Protein AF-A0A2J6R5G8-F1 (afdb_monomer_lite)

Sequence (301 aa):
MAEQQPIALPNELWIRILQNLDNDEDIAELWTTCRHVCTAFKRVVESICRDRHLPKTRLNFRLGRFTGGRNGRQLPDITLMAEFEFAELSEDICTAKFRLNDDIPEELIPTVKERMQTSVENMDIAAPKHSIQIRRDVLDGPIPSLSYDQAKCEVNCNWRDLFTAFYGEEALARRLTNQWLDNQVAYLDELKRKFTRGEMGAERIISAAILEVGSGEKICRRDARRARIRHQFRKLDGRNWDPEHDGDSAKECDALNELWALKQFAQSEVFSDEEDSDEWEDEDEEDEENETDEEESTDDE

Secondary structure (DSSP, 8-state):
-------PPPHHHHHHHHHT--STTTHHHHHHTGGGT-HHHHHHHHHHIIIIIGGGEEEEEEEEEE---STT-----EEEEEEEEEEEE-TTSSEEEEEEPTTS-TTTHHHHHHHHHHHHHT--SSS-SEEEEETTEEE----TT-EEETTTTEEEEEHHHHHHHHHHHHHHHHHHHHHHHHHHHHHHHHHHHHHHTTSS-HHHHHHHHHHHHHHHHHHHHHHHHHHHHHHHHHHHHS----HHHH--HHHHHHHHHHHHHHHHHHHTPPPTTSTTS------------------------

Foldseek 3Di:
DDPDDPDDDDLVVVLVVVLVLLDPVCLLVLLPPQLPPDPSSVVSSVCSCLVPFQQVKKKKAFLAWDQDDDPPDGDPGDTDMWMWGFDDADPVNFKTKTATDPPDPPVCLVVCLVSVQVLVVPADLQQGRMWMDGQLAIDSWDFAPWDADSVRRMIMGGVSVVSCRRSVLVVQLVVQLVVVVVVCPVVLVVLVVCVVVVVDDPVVSVVVVCVVSVVSSLVSSLVSSLVNSQVVCCVPPNDRDDCVPNNDVVSSVVNSVVSVVVSVVSVPDDDPVNPPDDPPVPPPPPPDDDDDDDDDDDDDD

Organism: Hyaloscypha variabilis (strain UAMH 11265 / GT02V1 / F) (NCBI:txid1149755)

InterPro domains:
  IPR036047 F-box-like domain superfamily [SSF81383] (8-164)

pLDDT: mean 87.82, std 14.28, range [43.09, 98.62]

Radius of gyration: 27.01 Å; chains: 1; bounding box: 102×68×64 Å

Structure (mmCIF, N/CA/C/O backbone):
data_AF-A0A2J6R5G8-F1
#
_entry.id   AF-A0A2J6R5G8-F1
#
loop_
_atom_site.group_PDB
_atom_site.id
_atom_site.type_symbol
_atom_site.label_atom_id
_atom_site.label_alt_id
_atom_site.label_comp_id
_atom_site.label_asym_id
_atom_site.label_entity_id
_atom_site.label_seq_id
_atom_site.pdbx_PDB_ins_code
_atom_site.Cartn_x
_atom_site.Cartn_y
_atom_site.Cartn_z
_atom_site.occupancy
_atom_site.B_iso_or_equiv
_atom_site.auth_seq_id
_atom_site.auth_comp_id
_atom_site.auth_asym_id
_atom_site.auth_atom_id
_atom_site.pdbx_PDB_model_num
ATOM 1 N N . MET A 1 1 ? 0.808 -40.354 -33.004 1.00 52.31 1 MET A N 1
ATOM 2 C CA . MET A 1 1 ? 1.580 -39.541 -32.046 1.00 52.31 1 MET A CA 1
ATOM 3 C C . MET A 1 1 ? 0.854 -39.647 -30.722 1.00 52.31 1 MET A C 1
ATOM 5 O O . MET A 1 1 ? -0.301 -39.255 -30.673 1.00 52.31 1 MET A O 1
ATOM 9 N N . ALA A 1 2 ? 1.439 -40.320 -29.731 1.00 58.41 2 ALA A N 1
ATOM 10 C CA . ALA A 1 2 ? 0.819 -40.442 -28.415 1.00 58.41 2 ALA A CA 1
ATOM 11 C C . ALA A 1 2 ? 1.041 -39.123 -27.667 1.00 58.41 2 ALA A C 1
ATOM 13 O O . ALA A 1 2 ? 2.188 -38.748 -27.429 1.00 58.41 2 ALA A O 1
ATOM 14 N N . GLU A 1 3 ? -0.040 -38.410 -27.360 1.00 60.34 3 GLU A N 1
ATOM 15 C CA . GLU A 1 3 ? -0.009 -37.258 -26.462 1.00 60.34 3 GLU A CA 1
ATOM 16 C C . GLU A 1 3 ? 0.412 -37.759 -25.077 1.00 60.34 3 GLU A C 1
ATOM 18 O O . GLU A 1 3 ? -0.344 -38.447 -24.390 1.00 60.34 3 GLU A O 1
ATOM 23 N N . GLN A 1 4 ? 1.656 -37.476 -24.686 1.00 59.81 4 GLN A N 1
ATOM 24 C CA . GLN A 1 4 ? 2.073 -37.634 -23.300 1.00 59.81 4 GLN A CA 1
ATOM 25 C C . GLN A 1 4 ? 1.260 -36.639 -22.477 1.00 59.81 4 GLN A C 1
ATOM 27 O O . GLN A 1 4 ? 1.446 -35.429 -22.598 1.00 59.81 4 GLN A O 1
ATOM 32 N N . GLN A 1 5 ? 0.331 -37.147 -21.667 1.00 57.50 5 GLN A N 1
ATOM 33 C CA . GLN A 1 5 ? -0.320 -36.316 -20.666 1.00 57.50 5 GLN A CA 1
ATOM 34 C C . GLN A 1 5 ? 0.760 -35.765 -19.724 1.00 57.50 5 GLN A C 1
ATOM 36 O O . GLN A 1 5 ? 1.586 -36.545 -19.239 1.00 57.50 5 GLN A O 1
ATOM 41 N N . PRO A 1 6 ? 0.784 -34.445 -19.472 1.00 61.84 6 PRO A N 1
ATOM 42 C CA . PRO A 1 6 ? 1.729 -33.865 -18.533 1.00 61.84 6 PRO A CA 1
ATOM 43 C C . PRO A 1 6 ? 1.514 -34.502 -17.158 1.00 61.84 6 PRO A C 1
ATOM 45 O O . PRO A 1 6 ? 0.398 -34.521 -16.637 1.00 61.84 6 PRO A O 1
ATOM 48 N N . ILE A 1 7 ? 2.585 -35.059 -16.589 1.00 73.56 7 ILE A N 1
ATOM 49 C CA . ILE A 1 7 ? 2.579 -35.630 -15.242 1.00 73.56 7 ILE A CA 1
ATOM 50 C C . ILE A 1 7 ? 2.337 -34.469 -14.275 1.00 73.56 7 ILE A C 1
ATOM 52 O O . ILE A 1 7 ? 3.224 -33.649 -14.046 1.00 73.56 7 ILE A O 1
ATOM 56 N N . ALA A 1 8 ? 1.120 -34.364 -13.747 1.00 77.94 8 ALA A N 1
ATOM 57 C CA . ALA A 1 8 ? 0.793 -33.360 -12.748 1.00 77.94 8 ALA A CA 1
ATOM 58 C C . ALA A 1 8 ? 1.562 -33.669 -11.455 1.00 77.94 8 ALA A C 1
ATOM 60 O O . ALA A 1 8 ? 1.454 -34.770 -10.911 1.00 77.94 8 ALA A O 1
ATOM 61 N N . LEU A 1 9 ? 2.346 -32.702 -10.972 1.00 80.38 9 LEU A N 1
ATOM 62 C CA . LEU A 1 9 ? 3.004 -32.805 -9.672 1.00 80.38 9 LEU A CA 1
ATOM 63 C C . LEU A 1 9 ? 1.944 -32.969 -8.563 1.00 80.38 9 LEU A C 1
ATOM 65 O O . LEU A 1 9 ? 0.913 -32.288 -8.612 1.00 80.38 9 LEU A O 1
ATOM 69 N N . PRO A 1 10 ? 2.187 -33.832 -7.558 1.00 83.69 10 PRO A N 1
ATOM 70 C CA . PRO A 1 10 ? 1.346 -33.920 -6.370 1.00 83.69 10 PRO A CA 1
ATOM 71 C C . PRO A 1 10 ? 1.168 -32.558 -5.691 1.00 83.69 10 PRO A C 1
ATOM 73 O O . PRO A 1 10 ? 2.095 -31.744 -5.649 1.00 83.69 10 PRO A O 1
ATOM 76 N N . ASN A 1 11 ? -0.018 -32.319 -5.125 1.00 76.44 11 ASN A N 1
ATOM 77 C CA . ASN A 1 11 ? -0.348 -31.053 -4.466 1.00 76.44 11 ASN A CA 1
ATOM 78 C C . ASN A 1 11 ? 0.643 -30.720 -3.345 1.00 76.44 11 ASN A C 1
ATOM 80 O O . ASN A 1 11 ? 0.989 -29.562 -3.160 1.00 76.44 11 ASN A O 1
ATOM 84 N N . GLU A 1 12 ? 1.142 -31.724 -2.632 1.00 81.31 12 GLU A N 1
ATOM 85 C CA . GLU A 1 12 ? 2.093 -31.575 -1.532 1.00 81.31 12 GLU A CA 1
ATOM 86 C C . GLU A 1 12 ? 3.412 -30.943 -1.993 1.00 81.31 12 GLU A C 1
ATOM 88 O O . GLU A 1 12 ? 4.008 -30.159 -1.256 1.00 81.31 12 GLU A O 1
ATOM 93 N N . LEU A 1 13 ? 3.855 -31.246 -3.219 1.00 84.62 13 LEU A N 1
ATOM 94 C CA . LEU A 1 13 ? 5.057 -30.636 -3.788 1.00 84.62 13 LEU A CA 1
ATOM 95 C C . LEU A 1 13 ? 4.804 -29.183 -4.174 1.00 84.62 13 LEU A C 1
ATOM 97 O O . LEU A 1 13 ? 5.633 -28.334 -3.870 1.00 84.62 13 LEU A O 1
ATOM 101 N N . TRP A 1 14 ? 3.643 -28.872 -4.758 1.00 82.62 14 TRP A N 1
ATOM 102 C CA . TRP A 1 14 ? 3.267 -27.483 -5.029 1.00 82.62 14 TRP A CA 1
ATOM 103 C C . TRP A 1 14 ? 3.195 -26.642 -3.760 1.00 82.62 14 TRP A C 1
ATOM 105 O O . TRP A 1 14 ? 3.662 -25.511 -3.755 1.00 82.62 14 TRP A O 1
ATOM 115 N N . ILE A 1 15 ? 2.665 -27.201 -2.672 1.00 80.19 15 ILE A N 1
ATOM 116 C CA . ILE A 1 15 ? 2.612 -26.524 -1.373 1.00 80.19 15 ILE A CA 1
ATOM 117 C C . ILE A 1 15 ? 4.020 -26.165 -0.900 1.00 80.19 15 ILE A C 1
ATOM 119 O O . ILE A 1 15 ? 4.254 -25.017 -0.540 1.00 80.19 15 ILE A O 1
ATOM 123 N N . ARG A 1 16 ? 4.958 -27.117 -0.960 1.00 85.31 16 ARG A N 1
ATOM 124 C CA . ARG A 1 16 ? 6.358 -26.876 -0.583 1.00 85.31 16 ARG A CA 1
ATOM 125 C C . ARG A 1 16 ? 7.038 -25.851 -1.482 1.00 85.31 16 ARG A C 1
ATOM 127 O O . ARG A 1 16 ? 7.781 -25.021 -0.984 1.00 85.31 16 ARG A O 1
ATOM 134 N N . ILE A 1 17 ? 6.766 -25.886 -2.787 1.00 86.94 17 ILE A N 1
ATOM 135 C CA . ILE A 1 17 ? 7.302 -24.898 -3.731 1.00 86.94 17 ILE A CA 1
ATOM 136 C C . ILE A 1 17 ? 6.799 -23.499 -3.365 1.00 86.94 17 ILE A C 1
ATOM 138 O O . ILE A 1 17 ? 7.605 -22.590 -3.234 1.00 86.94 17 ILE A O 1
ATOM 142 N N . LEU A 1 18 ? 5.493 -23.328 -3.138 1.00 86.25 18 LEU A N 1
ATOM 143 C CA . LEU A 1 18 ? 4.927 -22.027 -2.762 1.00 86.25 18 LEU A CA 1
ATOM 144 C C . LEU A 1 18 ? 5.449 -21.527 -1.411 1.00 86.25 18 LEU A C 1
ATOM 146 O O . LEU A 1 18 ? 5.587 -20.326 -1.227 1.00 86.25 18 LEU A O 1
ATOM 150 N N . GLN A 1 19 ? 5.747 -22.433 -0.478 1.00 82.75 19 GLN A N 1
ATOM 151 C CA . GLN A 1 19 ? 6.348 -22.092 0.815 1.00 82.75 19 GLN A CA 1
ATOM 152 C C . GLN A 1 19 ? 7.784 -21.566 0.711 1.00 82.75 19 GLN A C 1
ATOM 154 O O . GLN A 1 19 ? 8.222 -20.924 1.661 1.00 82.75 19 GLN A O 1
ATOM 159 N N . ASN A 1 20 ? 8.476 -21.847 -0.400 1.00 83.81 20 ASN A N 1
ATOM 160 C CA . ASN A 1 20 ? 9.812 -21.328 -0.711 1.00 83.81 20 ASN A CA 1
ATOM 161 C C . ASN A 1 20 ? 9.773 -20.035 -1.549 1.00 83.81 20 ASN A C 1
ATOM 163 O O . ASN A 1 20 ? 10.823 -19.487 -1.858 1.00 83.81 20 ASN A O 1
ATOM 167 N N . LEU A 1 21 ? 8.589 -19.591 -1.987 1.00 80.56 21 LEU A N 1
ATOM 168 C CA . LEU A 1 21 ? 8.394 -18.330 -2.718 1.00 80.56 21 LEU A CA 1
ATOM 169 C C . LEU A 1 21 ? 7.939 -17.210 -1.772 1.00 80.56 21 LEU A C 1
ATOM 171 O O . LEU A 1 21 ? 7.202 -16.313 -2.160 1.00 80.56 21 LEU A O 1
ATOM 175 N N . ASP A 1 22 ? 8.304 -17.294 -0.500 1.00 71.81 22 ASP A N 1
ATOM 176 C CA . ASP A 1 22 ? 7.863 -16.387 0.558 1.00 71.81 22 ASP A CA 1
ATOM 177 C C . ASP A 1 22 ? 8.726 -15.123 0.694 1.00 71.81 22 ASP A C 1
ATOM 179 O O . ASP A 1 22 ? 8.579 -14.370 1.661 1.00 71.81 22 ASP A O 1
ATOM 183 N N . ASN A 1 23 ? 9.596 -14.878 -0.285 1.00 82.75 23 ASN A N 1
ATOM 184 C CA . ASN A 1 23 ? 10.365 -13.649 -0.392 1.00 82.75 23 ASN A CA 1
ATOM 185 C C . ASN A 1 23 ? 9.444 -12.455 -0.664 1.00 82.75 23 ASN A C 1
ATOM 187 O O . ASN A 1 23 ? 8.413 -12.575 -1.329 1.00 82.75 23 ASN A O 1
ATOM 191 N N . ASP A 1 24 ? 9.861 -11.273 -0.215 1.00 80.88 24 ASP A N 1
ATOM 192 C CA . ASP A 1 24 ? 9.071 -10.034 -0.307 1.00 80.88 24 ASP A CA 1
ATOM 193 C C . ASP A 1 24 ? 8.667 -9.664 -1.724 1.00 80.88 24 ASP A C 1
ATOM 195 O O . ASP A 1 24 ? 7.566 -9.164 -1.965 1.00 80.88 24 ASP A O 1
ATOM 199 N N . GLU A 1 25 ? 9.545 -9.955 -2.675 1.00 82.75 25 GLU A N 1
ATOM 200 C CA . GLU A 1 25 ? 9.339 -9.634 -4.080 1.00 82.75 25 GLU A CA 1
ATOM 201 C C . GLU A 1 25 ? 8.189 -10.450 -4.691 1.00 82.75 25 GLU A C 1
ATOM 203 O O . GLU A 1 25 ? 7.421 -9.928 -5.513 1.00 82.75 25 GLU A O 1
ATOM 208 N N . ASP A 1 26 ? 8.001 -11.680 -4.207 1.00 87.75 26 ASP A N 1
ATOM 209 C CA . ASP A 1 26 ? 7.083 -12.675 -4.757 1.00 87.75 26 ASP A CA 1
ATOM 210 C C . ASP A 1 26 ? 5.677 -12.601 -4.142 1.00 87.75 26 ASP A C 1
ATOM 212 O O . ASP A 1 26 ? 4.714 -13.101 -4.733 1.00 87.75 26 ASP A O 1
ATOM 216 N N . ILE A 1 27 ? 5.500 -11.926 -2.996 1.00 91.62 27 ILE A N 1
ATOM 217 C CA . ILE A 1 27 ? 4.219 -11.915 -2.258 1.00 91.62 27 ILE A CA 1
ATOM 218 C C . ILE A 1 27 ? 3.070 -11.394 -3.128 1.00 91.62 27 ILE A C 1
ATOM 220 O O . ILE A 1 27 ? 1.965 -11.947 -3.114 1.00 91.62 27 ILE A O 1
ATOM 224 N N . ALA A 1 28 ? 3.314 -10.348 -3.923 1.00 92.12 28 ALA A N 1
ATOM 225 C CA . ALA A 1 28 ? 2.287 -9.793 -4.798 1.00 92.12 28 ALA A CA 1
ATOM 226 C C . ALA A 1 28 ? 1.831 -10.811 -5.859 1.00 92.12 28 ALA A C 1
ATOM 228 O O . ALA A 1 28 ? 0.633 -10.911 -6.138 1.00 92.12 28 ALA A O 1
ATOM 229 N N . GLU A 1 29 ? 2.751 -11.593 -6.429 1.00 91.69 29 GLU A N 1
ATOM 230 C CA . GLU A 1 29 ? 2.434 -12.627 -7.419 1.00 91.69 29 GLU A CA 1
ATOM 231 C C . GLU A 1 29 ? 1.775 -13.847 -6.767 1.00 91.69 29 GLU A C 1
ATOM 233 O O . GLU A 1 29 ? 0.757 -14.341 -7.269 1.00 91.69 29 GLU A O 1
ATOM 238 N N . LEU A 1 30 ? 2.261 -14.271 -5.597 1.00 93.50 30 LEU A N 1
ATOM 239 C CA . LEU A 1 30 ? 1.601 -15.291 -4.789 1.00 93.50 30 LEU A CA 1
ATOM 240 C C . LEU A 1 30 ? 0.137 -14.918 -4.538 1.00 93.50 30 LEU A C 1
ATOM 242 O O . LEU A 1 30 ? -0.771 -15.728 -4.768 1.00 93.50 30 LEU A O 1
ATOM 246 N N . TRP A 1 31 ? -0.108 -13.677 -4.111 1.00 96.50 31 TRP A N 1
ATOM 247 C CA . TRP A 1 31 ? -1.441 -13.206 -3.757 1.00 96.50 31 TRP A CA 1
ATOM 248 C C . TRP A 1 31 ? -2.363 -13.013 -4.964 1.00 96.50 31 TRP A C 1
ATOM 250 O O . TRP A 1 31 ? -3.541 -13.373 -4.896 1.00 96.50 31 TRP A O 1
ATOM 260 N N . THR A 1 32 ? -1.863 -12.442 -6.062 1.00 95.75 32 THR A N 1
ATOM 261 C CA . THR A 1 32 ? -2.698 -12.055 -7.216 1.00 95.75 32 THR A CA 1
ATOM 262 C C . THR A 1 32 ? -2.794 -13.121 -8.304 1.00 95.75 32 THR A C 1
ATOM 264 O O . THR A 1 32 ? -3.795 -13.153 -9.023 1.00 95.75 32 THR A O 1
ATOM 267 N N . THR A 1 33 ? -1.831 -14.042 -8.378 1.00 94.19 33 THR A N 1
ATOM 268 C CA . THR A 1 33 ? -1.786 -15.114 -9.381 1.00 94.19 33 THR A CA 1
ATOM 269 C C . THR A 1 33 ? -1.990 -16.477 -8.727 1.00 94.19 33 THR A C 1
ATOM 271 O O . THR A 1 33 ? -3.016 -17.126 -8.961 1.00 94.19 33 THR A O 1
ATOM 274 N N . CYS A 1 34 ? -1.068 -16.916 -7.861 1.00 93.44 34 CYS A N 1
ATOM 275 C CA . CYS A 1 34 ? -1.079 -18.282 -7.322 1.00 93.44 34 CYS A CA 1
ATOM 276 C C . CYS A 1 34 ? -2.346 -18.570 -6.506 1.00 93.44 34 CYS A C 1
ATOM 278 O O . CYS A 1 34 ? -2.974 -19.617 -6.681 1.00 93.44 34 CYS A O 1
ATOM 280 N N . ARG A 1 35 ? -2.792 -17.614 -5.681 1.00 95.31 35 ARG A N 1
ATOM 281 C CA . ARG A 1 35 ? -4.016 -17.721 -4.867 1.00 95.31 35 ARG A CA 1
ATOM 282 C C . ARG A 1 35 ? -5.273 -18.046 -5.685 1.00 95.31 35 ARG A C 1
ATOM 284 O O . ARG A 1 35 ? -6.223 -18.613 -5.144 1.00 95.31 35 ARG A O 1
ATOM 291 N N . HIS A 1 36 ? -5.303 -17.689 -6.968 1.00 95.50 36 HIS A N 1
ATOM 292 C CA . HIS A 1 36 ? -6.469 -17.841 -7.839 1.00 95.50 36 HIS A CA 1
ATOM 293 C C . HIS A 1 36 ? -6.450 -19.116 -8.697 1.00 95.50 36 HIS A C 1
ATOM 295 O O . HIS A 1 36 ? -7.444 -19.396 -9.365 1.00 95.50 36 HIS A O 1
ATOM 301 N N . VAL A 1 37 ? -5.378 -19.916 -8.646 1.00 92.75 37 VAL A N 1
ATOM 302 C CA . VAL A 1 37 ? -5.237 -21.151 -9.442 1.00 92.75 37 VAL A CA 1
ATOM 303 C C . VAL A 1 37 ? -6.248 -22.218 -9.014 1.00 92.75 37 VAL A C 1
ATOM 305 O O . VAL A 1 37 ? -6.989 -22.755 -9.834 1.00 92.75 37 VAL A O 1
ATOM 308 N N . CYS A 1 38 ? -6.287 -22.544 -7.719 1.00 90.75 38 CYS A N 1
ATOM 309 C CA . CYS A 1 38 ? -7.218 -23.523 -7.159 1.00 90.75 38 CYS A CA 1
ATOM 310 C C . CYS A 1 38 ? -7.427 -23.302 -5.652 1.00 90.75 38 CYS A C 1
ATOM 312 O O . CYS A 1 38 ? -6.744 -22.504 -5.010 1.00 90.75 38 CYS A O 1
ATOM 314 N N . THR A 1 39 ? -8.364 -24.039 -5.052 1.00 91.38 39 THR A N 1
ATOM 315 C CA . THR A 1 39 ? -8.684 -23.917 -3.619 1.00 91.38 39 THR A CA 1
ATOM 316 C C . THR A 1 39 ? -7.538 -24.339 -2.698 1.00 91.38 39 THR A C 1
ATOM 318 O O . THR A 1 39 ? -7.411 -23.779 -1.610 1.00 91.38 39 THR A O 1
ATOM 321 N N . ALA A 1 40 ? -6.700 -25.294 -3.115 1.00 88.88 40 ALA A N 1
ATOM 322 C CA . ALA A 1 40 ? -5.524 -25.710 -2.353 1.00 88.88 40 ALA A CA 1
ATOM 323 C C . ALA A 1 40 ? -4.467 -24.596 -2.324 1.00 88.88 40 ALA A C 1
ATOM 325 O O . ALA A 1 40 ? -4.053 -24.189 -1.242 1.00 88.88 40 ALA A O 1
ATOM 326 N N . PHE A 1 41 ? -4.124 -24.033 -3.488 1.00 91.69 41 PHE A N 1
ATOM 327 C CA . PHE A 1 41 ? -3.204 -22.896 -3.595 1.00 91.69 41 PHE A CA 1
ATOM 328 C C . PHE A 1 41 ? -3.713 -21.698 -2.797 1.00 91.69 41 PHE A C 1
ATOM 330 O O . PHE A 1 41 ? -2.961 -21.118 -2.021 1.00 91.69 41 PHE A O 1
ATOM 337 N N . LYS A 1 42 ? -5.012 -21.383 -2.904 1.00 94.19 42 LYS A N 1
ATOM 338 C CA . LYS A 1 42 ? -5.634 -20.317 -2.113 1.00 94.19 42 LYS A CA 1
ATOM 339 C C . LYS A 1 42 ? -5.367 -20.478 -0.618 1.00 94.19 42 LYS A C 1
ATOM 341 O O . LYS A 1 42 ? -4.966 -19.520 0.028 1.00 94.19 42 LYS A O 1
ATOM 346 N N . ARG A 1 43 ? -5.595 -21.676 -0.068 1.00 92.06 43 ARG A N 1
ATOM 347 C CA . ARG A 1 43 ? -5.388 -21.955 1.363 1.00 92.06 43 ARG A CA 1
ATOM 348 C C . ARG A 1 43 ? -3.927 -21.814 1.771 1.00 92.06 43 ARG A C 1
ATOM 350 O O . ARG A 1 43 ? -3.661 -21.325 2.859 1.00 92.06 43 ARG A O 1
ATOM 357 N N . VAL A 1 44 ? -3.011 -22.248 0.913 1.00 92.38 44 VAL A N 1
ATOM 358 C CA . VAL A 1 44 ? -1.569 -22.244 1.189 1.00 92.38 44 VAL A CA 1
ATOM 359 C C . VAL A 1 44 ? -1.028 -20.825 1.159 1.00 92.38 44 VAL A C 1
ATOM 361 O O . VAL A 1 44 ? -0.424 -20.404 2.136 1.00 92.38 44 VAL A O 1
ATOM 364 N N . VAL A 1 45 ? -1.338 -20.065 0.106 1.00 94.75 45 VAL A N 1
ATOM 365 C CA . VAL A 1 45 ? -0.976 -18.645 0.006 1.00 94.75 45 VAL A CA 1
ATOM 366 C C . VAL A 1 45 ? -1.577 -17.854 1.166 1.00 94.75 45 VAL A C 1
ATOM 368 O O . VAL A 1 45 ? -0.874 -17.097 1.821 1.00 94.75 45 VAL A O 1
ATOM 371 N N . GLU A 1 46 ? -2.860 -18.063 1.486 1.00 95.88 46 GLU A N 1
ATOM 372 C CA . GLU A 1 46 ? -3.476 -17.401 2.640 1.00 95.88 46 GLU A CA 1
ATOM 373 C C . GLU A 1 46 ? -2.823 -17.803 3.969 1.00 95.88 46 GLU A C 1
ATOM 375 O O . GLU A 1 46 ? -2.732 -16.958 4.852 1.00 95.88 46 GLU A O 1
ATOM 380 N N . SER A 1 47 ? -2.350 -19.045 4.125 1.00 94.00 47 SER A N 1
ATOM 381 C CA . SER A 1 47 ? -1.593 -19.455 5.315 1.00 94.00 47 SER A CA 1
ATOM 382 C C . SER A 1 47 ? -0.246 -18.745 5.382 1.00 94.00 47 SER A C 1
ATOM 384 O O . SER A 1 47 ? 0.055 -18.163 6.411 1.00 94.00 47 SER A O 1
ATOM 386 N N . ILE A 1 48 ? 0.525 -18.720 4.289 1.00 93.06 48 ILE A N 1
ATOM 387 C CA . ILE A 1 48 ? 1.824 -18.029 4.225 1.00 93.06 48 ILE A CA 1
ATOM 388 C C . ILE A 1 48 ? 1.645 -16.549 4.579 1.00 93.06 48 ILE A C 1
ATOM 390 O O . ILE A 1 48 ? 2.297 -16.047 5.491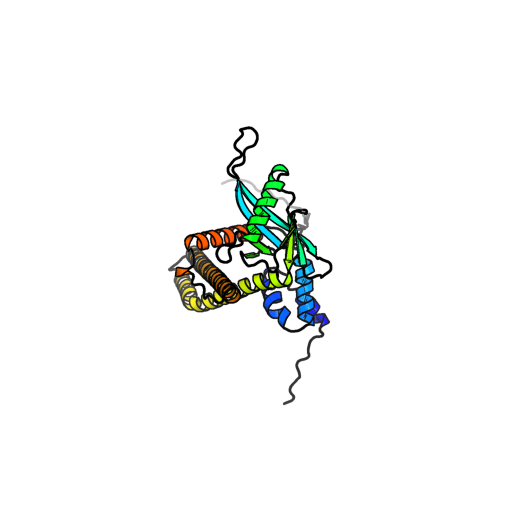 1.00 93.06 48 ILE A O 1
ATOM 394 N N . CYS A 1 49 ? 0.690 -15.865 3.944 1.00 95.06 49 CYS A N 1
ATOM 395 C CA . CYS A 1 49 ? 0.415 -14.462 4.238 1.00 95.06 49 CYS A CA 1
ATOM 396 C C . CYS A 1 49 ? -0.046 -14.237 5.676 1.00 95.06 49 CYS A C 1
ATOM 398 O O . CYS A 1 49 ? 0.404 -13.284 6.300 1.00 95.06 49 CYS A O 1
ATOM 400 N N . ARG A 1 50 ? -0.908 -15.103 6.215 1.00 96.06 50 ARG A N 1
ATOM 401 C CA . ARG A 1 50 ? -1.368 -15.009 7.605 1.00 96.06 50 ARG A CA 1
ATOM 402 C C . ARG A 1 50 ? -0.237 -15.236 8.605 1.00 96.06 50 ARG A C 1
ATOM 404 O O . ARG A 1 50 ? -0.187 -14.543 9.611 1.00 96.06 50 ARG A O 1
ATOM 411 N N . ASP A 1 51 ? 0.615 -16.220 8.352 1.00 93.31 51 ASP A N 1
ATOM 412 C CA . ASP A 1 51 ? 1.582 -16.706 9.333 1.00 93.31 51 ASP A CA 1
ATOM 413 C C . ASP A 1 51 ? 2.898 -15.905 9.273 1.00 93.31 51 ASP A C 1
ATOM 415 O O . ASP A 1 51 ? 3.540 -15.730 10.303 1.00 93.31 51 ASP A O 1
ATOM 419 N N . ARG A 1 52 ? 3.281 -15.377 8.097 1.00 92.12 52 ARG A N 1
ATOM 420 C CA . ARG A 1 52 ? 4.556 -14.660 7.886 1.00 92.12 52 ARG A CA 1
ATOM 421 C C . ARG A 1 52 ? 4.414 -13.156 7.651 1.00 92.12 52 ARG A C 1
ATOM 423 O O . ARG A 1 52 ? 5.209 -12.382 8.172 1.00 92.12 52 ARG A O 1
ATOM 430 N N . HIS A 1 53 ? 3.423 -12.719 6.872 1.00 94.50 53 HIS A N 1
ATOM 431 C CA . HIS A 1 53 ? 3.359 -11.322 6.405 1.00 94.50 53 HIS A CA 1
ATOM 432 C C . HIS A 1 53 ? 2.371 -10.455 7.194 1.00 94.50 53 HIS A C 1
ATOM 434 O O . HIS A 1 53 ? 2.619 -9.271 7.416 1.00 94.50 53 HIS A O 1
ATOM 440 N N . LEU A 1 54 ? 1.262 -11.031 7.658 1.00 96.88 54 LEU A N 1
ATOM 441 C CA . LEU A 1 54 ? 0.272 -10.333 8.472 1.00 96.88 54 LEU A CA 1
ATOM 442 C C . LEU A 1 54 ? 0.851 -9.837 9.810 1.00 96.88 54 LEU A C 1
ATOM 444 O O . LEU A 1 54 ? 0.582 -8.683 10.139 1.00 96.88 54 LEU A O 1
ATOM 448 N N . PRO A 1 55 ? 1.699 -10.599 10.536 1.00 96.94 55 PRO A N 1
ATOM 449 C CA . PRO A 1 55 ? 2.361 -10.096 11.743 1.00 96.94 55 PRO A CA 1
ATOM 450 C C . PRO A 1 55 ? 3.261 -8.882 11.501 1.00 96.94 55 PRO A C 1
ATOM 452 O O . PRO A 1 55 ? 3.496 -8.100 12.410 1.00 96.94 55 PRO A O 1
ATOM 455 N N . LYS A 1 56 ? 3.721 -8.703 10.259 1.00 96.00 56 LYS A N 1
ATOM 456 C CA . LYS A 1 56 ? 4.580 -7.599 9.807 1.00 96.00 56 LYS A CA 1
ATOM 457 C C . LYS A 1 56 ? 3.798 -6.509 9.077 1.00 96.00 56 LYS A C 1
ATOM 459 O O . LYS A 1 56 ? 4.359 -5.736 8.301 1.00 96.00 56 LYS A O 1
ATOM 464 N N . THR A 1 57 ? 2.478 -6.505 9.243 1.00 97.62 57 THR A N 1
ATOM 465 C CA . THR A 1 57 ? 1.612 -5.472 8.688 1.00 97.62 57 THR A CA 1
ATOM 466 C C . THR A 1 57 ? 1.432 -4.367 9.717 1.00 97.62 57 THR A C 1
ATOM 468 O O . THR A 1 57 ? 1.049 -4.634 10.857 1.00 97.62 57 THR A O 1
ATOM 471 N N . ARG A 1 58 ? 1.656 -3.124 9.294 1.00 97.88 58 ARG A N 1
ATOM 472 C CA . ARG A 1 58 ? 1.459 -1.929 10.113 1.00 97.88 58 ARG A CA 1
ATOM 473 C C . ARG A 1 58 ? 0.477 -0.977 9.450 1.00 97.88 58 ARG A C 1
ATOM 475 O O . ARG A 1 58 ? 0.463 -0.823 8.225 1.00 97.88 58 ARG A O 1
ATOM 482 N N . LEU A 1 59 ? -0.354 -0.336 10.263 1.00 98.44 59 LEU A N 1
ATOM 483 C CA . LEU A 1 59 ? -1.290 0.697 9.828 1.00 98.44 59 LEU A CA 1
ATOM 484 C C . LEU A 1 59 ? -0.904 2.014 10.490 1.00 98.44 59 LEU A C 1
ATOM 486 O O . LEU A 1 59 ? -0.978 2.150 11.707 1.00 98.44 59 LEU A O 1
ATOM 490 N N . ASN A 1 60 ? -0.526 2.996 9.685 1.00 97.94 60 ASN A N 1
ATOM 491 C CA . ASN A 1 60 ? -0.058 4.289 10.158 1.00 97.94 60 ASN A CA 1
ATOM 492 C C . ASN A 1 60 ? -1.097 5.356 9.846 1.00 97.94 60 ASN A C 1
ATOM 494 O O . ASN A 1 60 ? -1.436 5.559 8.686 1.00 97.94 60 ASN A O 1
ATOM 498 N N . PHE A 1 61 ? -1.590 6.071 10.855 1.00 97.81 61 PHE A N 1
ATOM 499 C CA . PHE A 1 61 ? -2.567 7.148 10.696 1.00 97.81 61 PHE A CA 1
ATOM 500 C C . PHE A 1 61 ? -1.956 8.500 11.052 1.00 97.81 61 PHE A C 1
ATOM 502 O O . PHE A 1 61 ? -1.423 8.696 12.144 1.00 97.81 61 PHE A O 1
ATOM 509 N N . ARG A 1 62 ? -2.102 9.476 10.154 1.00 96.06 62 ARG A N 1
ATOM 510 C CA . ARG A 1 62 ? -1.711 10.866 10.389 1.00 96.06 62 ARG A CA 1
ATOM 511 C C . ARG A 1 62 ? -2.879 11.642 10.984 1.00 96.06 62 ARG A C 1
ATOM 513 O O . ARG A 1 62 ? -3.809 12.050 10.288 1.00 96.06 62 ARG A O 1
ATOM 520 N N . LEU A 1 63 ? -2.784 11.937 12.276 1.00 95.88 63 LEU A N 1
ATOM 521 C CA . LEU A 1 63 ? -3.819 12.617 13.062 1.00 95.88 63 LEU A CA 1
ATOM 522 C C . LEU A 1 63 ? -3.635 14.147 13.110 1.00 95.88 63 LEU A C 1
ATOM 524 O O . LEU A 1 63 ? -4.282 14.844 13.896 1.00 95.88 63 LEU A O 1
ATOM 528 N N . GLY A 1 64 ? -2.767 14.687 12.252 1.00 93.12 64 GLY A N 1
ATOM 529 C CA . GLY A 1 64 ? -2.526 16.121 12.091 1.00 93.12 64 GLY A CA 1
ATOM 530 C C . GLY A 1 64 ? -1.629 16.726 13.171 1.00 93.12 64 GLY A C 1
ATOM 531 O O . GLY A 1 64 ? -1.071 16.034 14.015 1.00 93.12 64 GLY A O 1
ATOM 532 N N . ARG A 1 65 ? -1.476 18.052 13.141 1.00 91.38 65 ARG A N 1
ATOM 533 C CA . ARG A 1 65 ? -0.601 18.778 14.071 1.00 91.38 65 ARG A CA 1
ATOM 534 C C . ARG A 1 65 ? -1.187 18.851 15.477 1.00 91.38 65 ARG A C 1
ATOM 536 O O . ARG A 1 65 ? -2.405 18.982 15.656 1.00 91.38 65 ARG A O 1
ATOM 543 N N . PHE A 1 66 ? -0.332 18.752 16.483 1.00 86.19 66 PHE A N 1
ATOM 544 C CA . PHE A 1 66 ? -0.693 18.900 17.884 1.00 86.19 66 PHE A CA 1
ATOM 545 C C . PHE A 1 66 ? 0.102 20.053 18.493 1.00 86.19 66 PHE A C 1
ATOM 547 O O . PHE A 1 66 ? 1.315 19.986 18.642 1.00 86.19 66 PHE A O 1
ATOM 554 N N . THR A 1 67 ? -0.615 21.113 18.865 1.00 81.50 67 THR A N 1
ATOM 555 C CA . THR A 1 67 ? -0.052 22.323 19.484 1.00 81.50 67 THR A CA 1
ATOM 556 C C . THR A 1 67 ? -0.423 22.436 20.966 1.00 81.50 67 THR A C 1
ATOM 558 O O . THR A 1 67 ? -0.417 23.530 21.532 1.00 81.50 67 THR A O 1
ATOM 561 N N . GLY A 1 68 ? -0.829 21.332 21.600 1.00 71.19 68 GLY A N 1
ATOM 562 C CA . GLY A 1 68 ? -1.259 21.338 22.994 1.00 71.19 68 GLY A CA 1
ATOM 563 C C . GLY A 1 68 ? -0.067 21.510 23.928 1.00 71.19 68 GLY A C 1
ATOM 564 O O . GLY A 1 68 ? 0.791 20.644 23.992 1.00 71.19 68 GLY A O 1
ATOM 565 N N . GLY A 1 69 ? -0.010 22.618 24.664 1.00 61.12 69 GLY A N 1
ATOM 566 C CA . GLY A 1 69 ? 0.928 22.806 25.771 1.00 61.12 69 GLY A CA 1
ATOM 567 C C . GLY A 1 69 ? 0.216 22.650 27.111 1.00 61.12 69 GLY A C 1
ATOM 568 O O . GLY A 1 69 ? -0.804 23.301 27.345 1.00 61.12 69 GLY A O 1
ATOM 569 N N . ARG A 1 70 ? 0.748 21.826 28.020 1.00 57.38 70 ARG A N 1
ATOM 570 C CA . ARG A 1 70 ? 0.327 21.817 29.431 1.00 57.38 70 ARG A CA 1
ATOM 571 C C . ARG A 1 70 ? 1.156 22.843 30.209 1.00 57.38 70 ARG A C 1
ATOM 573 O O . ARG A 1 70 ? 2.362 22.967 30.013 1.00 57.38 70 ARG A O 1
ATOM 580 N N . ASN A 1 71 ? 0.511 23.579 31.115 1.00 60.12 71 ASN A N 1
ATOM 581 C CA . ASN A 1 71 ? 1.167 24.473 32.084 1.00 60.12 71 ASN A CA 1
ATOM 582 C C . ASN A 1 71 ? 2.028 25.601 31.474 1.00 60.12 71 ASN A C 1
ATOM 584 O O . ASN A 1 71 ? 3.050 25.982 32.041 1.00 60.12 71 ASN A O 1
ATOM 588 N N . GLY A 1 72 ? 1.634 26.140 30.316 1.00 60.53 72 GLY A N 1
ATOM 589 C CA . GLY A 1 72 ? 2.320 27.280 29.693 1.00 60.53 72 GLY A CA 1
ATOM 590 C C . GLY A 1 72 ? 3.644 26.947 28.997 1.00 60.53 72 GLY A C 1
ATOM 591 O O . GLY A 1 72 ? 4.275 27.851 28.454 1.00 60.53 72 GLY A O 1
ATOM 592 N N . ARG A 1 73 ? 4.060 25.672 28.953 1.00 63.03 73 ARG A N 1
ATOM 593 C CA . ARG A 1 73 ? 5.136 25.220 28.062 1.00 63.03 73 ARG A CA 1
ATOM 594 C C . ARG A 1 73 ? 4.523 24.824 26.725 1.00 63.03 73 ARG A C 1
ATOM 596 O O . ARG A 1 73 ? 3.761 23.863 26.655 1.00 63.03 73 ARG A O 1
ATOM 603 N N . GLN A 1 74 ? 4.832 25.585 25.678 1.00 64.81 74 GLN A N 1
ATOM 604 C CA . GLN A 1 74 ? 4.549 25.167 24.308 1.00 64.81 74 GLN A CA 1
ATOM 605 C C . GLN A 1 74 ? 5.373 23.909 24.032 1.00 64.81 74 GLN A C 1
ATOM 607 O O . GLN A 1 74 ? 6.603 23.959 24.064 1.00 64.81 74 GLN A O 1
ATOM 612 N N . LEU A 1 75 ? 4.698 22.780 23.814 1.00 66.94 75 LEU A N 1
ATOM 613 C CA . LEU A 1 75 ? 5.341 21.654 23.151 1.00 66.94 75 LEU A CA 1
ATOM 614 C C . LEU A 1 75 ? 5.674 22.089 21.713 1.00 66.94 75 LEU A C 1
ATOM 616 O O . LEU A 1 75 ? 4.932 22.902 21.145 1.00 66.94 75 LEU A O 1
ATOM 620 N N . PRO A 1 76 ? 6.791 21.611 21.136 1.00 74.25 76 PRO A N 1
ATOM 621 C CA . PRO A 1 76 ? 7.068 21.834 19.723 1.00 74.25 76 PRO A CA 1
ATOM 622 C C . PRO A 1 76 ? 5.876 21.353 18.884 1.00 74.25 76 PRO A C 1
ATOM 624 O O . PRO A 1 76 ? 5.169 20.430 19.285 1.00 74.25 76 PRO A O 1
ATOM 627 N N . ASP A 1 77 ? 5.635 22.007 17.746 1.00 80.69 77 ASP A N 1
ATOM 628 C CA . ASP A 1 77 ? 4.595 21.609 16.793 1.00 80.69 77 ASP A CA 1
ATOM 629 C C . ASP A 1 77 ? 4.919 20.200 16.275 1.00 80.69 77 ASP A C 1
ATOM 631 O O . ASP A 1 77 ? 5.747 20.030 15.378 1.00 80.69 77 ASP A O 1
ATOM 635 N N . ILE A 1 78 ? 4.328 19.185 16.909 1.00 85.75 78 ILE A N 1
ATOM 636 C CA . ILE A 1 78 ? 4.526 17.782 16.558 1.00 85.75 78 ILE A CA 1
ATOM 637 C C . ILE A 1 78 ? 3.382 17.319 15.664 1.00 85.75 78 ILE A C 1
ATOM 639 O O . ILE A 1 78 ? 2.207 17.625 15.889 1.00 85.75 78 ILE A O 1
ATOM 643 N N . THR A 1 79 ? 3.722 16.547 14.635 1.00 90.19 79 THR A N 1
ATOM 644 C CA . THR A 1 79 ? 2.712 15.813 13.871 1.00 90.19 79 THR A CA 1
ATOM 645 C C . THR A 1 79 ? 2.336 14.578 14.672 1.00 90.19 79 THR A C 1
ATOM 647 O O . THR A 1 79 ? 3.190 13.747 14.962 1.00 90.19 79 THR A O 1
ATOM 650 N N . LEU A 1 80 ? 1.065 14.475 15.052 1.00 93.56 80 LEU A N 1
ATOM 651 C CA . LEU A 1 80 ? 0.555 13.324 15.777 1.00 93.56 80 LEU A CA 1
ATOM 652 C C . LEU A 1 80 ? 0.341 12.175 14.790 1.00 93.56 80 LEU A C 1
ATOM 654 O O . LEU A 1 80 ? -0.473 12.286 13.869 1.00 93.56 80 LEU A O 1
ATOM 658 N N . MET A 1 81 ? 1.072 11.088 15.000 1.00 95.12 81 MET A N 1
ATOM 659 C CA . MET A 1 81 ? 0.951 9.839 14.256 1.00 95.12 81 MET A CA 1
ATOM 660 C C . MET A 1 81 ? 0.427 8.755 15.198 1.00 95.12 81 MET A C 1
ATOM 662 O O . MET A 1 81 ? 0.711 8.787 16.395 1.00 95.12 81 MET A O 1
ATOM 666 N N . ALA A 1 82 ? -0.361 7.828 14.666 1.00 97.00 82 ALA A N 1
ATOM 667 C CA . ALA A 1 82 ? -0.804 6.638 15.375 1.00 97.00 82 ALA A CA 1
ATOM 668 C C . ALA A 1 82 ? -0.454 5.414 14.533 1.00 97.00 82 ALA A C 1
ATOM 670 O O . ALA A 1 82 ? -1.049 5.193 13.477 1.00 97.00 82 ALA A O 1
ATOM 671 N N . GLU A 1 83 ? 0.538 4.670 14.995 1.00 97.81 83 GLU A N 1
ATOM 672 C CA . GLU A 1 83 ? 0.981 3.419 14.396 1.00 97.81 83 GLU A CA 1
ATOM 673 C C . GLU A 1 83 ? 0.275 2.259 15.087 1.00 97.81 83 GLU A C 1
ATOM 675 O O . GLU A 1 83 ? 0.207 2.211 16.315 1.00 97.81 83 GLU A O 1
ATOM 680 N N . PHE A 1 84 ? -0.282 1.346 14.299 1.00 98.44 84 PHE A N 1
ATOM 681 C CA . PHE A 1 84 ? -0.933 0.146 14.794 1.00 98.44 84 PHE A CA 1
ATOM 682 C C . PHE A 1 84 ? -0.251 -1.089 14.217 1.00 98.44 84 PHE A C 1
ATOM 684 O O . PHE A 1 84 ? -0.172 -1.246 12.996 1.00 98.44 84 PHE A O 1
ATOM 691 N N . GLU A 1 85 ? 0.176 -1.985 15.097 1.00 98.06 85 GLU A N 1
ATOM 692 C CA . GLU A 1 85 ? 0.838 -3.238 14.747 1.00 98.06 85 GLU A CA 1
ATOM 693 C C . GLU A 1 85 ? -0.116 -4.417 14.903 1.00 98.06 85 GLU A C 1
ATOM 695 O O . GLU A 1 85 ? -1.040 -4.388 15.724 1.00 98.06 85 GLU A O 1
ATOM 700 N N . PHE A 1 86 ? 0.078 -5.459 14.095 1.00 98.25 86 PHE A N 1
ATOM 701 C CA . PHE A 1 86 ? -0.747 -6.656 14.180 1.00 98.25 86 PHE A CA 1
ATOM 702 C C . PHE A 1 86 ? -0.633 -7.298 15.565 1.00 98.25 86 PHE A C 1
ATOM 704 O O . PHE A 1 86 ? 0.456 -7.594 16.046 1.00 98.25 86 PHE A O 1
ATOM 711 N N . ALA A 1 87 ? -1.781 -7.561 16.183 1.00 97.94 87 ALA A N 1
ATOM 712 C CA . ALA A 1 87 ? -1.848 -8.177 17.497 1.00 97.94 87 ALA A CA 1
ATOM 713 C C . ALA A 1 87 ? -2.347 -9.621 17.425 1.00 97.94 87 ALA A C 1
ATOM 715 O O . ALA A 1 87 ? -1.716 -10.536 17.947 1.00 97.94 87 ALA A O 1
ATOM 716 N N . GLU A 1 88 ? -3.511 -9.828 16.811 1.00 97.88 88 GLU A N 1
ATOM 717 C CA . GLU A 1 88 ? -4.146 -11.142 16.736 1.00 97.88 88 GLU A CA 1
ATOM 718 C C . GLU A 1 88 ? -5.224 -11.189 15.650 1.00 97.88 88 GLU A C 1
ATOM 720 O O . GLU A 1 88 ? -5.722 -10.167 15.169 1.00 97.88 88 GLU A O 1
ATOM 725 N N . LEU A 1 89 ? -5.639 -12.406 15.301 1.00 98.06 89 LEU A N 1
ATOM 726 C CA . LEU A 1 89 ? -6.883 -12.631 14.574 1.00 98.06 89 LEU A CA 1
ATOM 727 C C . LEU A 1 89 ? -8.046 -12.783 15.554 1.00 98.06 89 LEU A C 1
ATOM 729 O O . LEU A 1 89 ? -7.897 -13.335 16.643 1.00 98.06 89 LEU A O 1
ATOM 733 N N . SER A 1 90 ? -9.229 -12.337 15.144 1.00 97.12 90 SER A N 1
ATOM 734 C CA . SER A 1 90 ? -10.465 -12.697 15.833 1.00 97.12 90 SER A CA 1
ATOM 735 C C . SER A 1 90 ? -10.785 -14.193 15.648 1.00 97.12 90 SER A C 1
ATOM 737 O O . SER A 1 90 ? -10.182 -14.896 14.832 1.00 97.12 90 SER A O 1
ATOM 739 N N . GLU A 1 91 ? -11.797 -14.676 16.374 1.00 96.00 91 GLU A N 1
ATOM 740 C CA . GLU A 1 91 ? -12.297 -16.055 16.275 1.00 96.00 91 GLU A CA 1
ATOM 741 C C . GLU A 1 91 ? -12.731 -16.448 14.850 1.00 96.00 91 GLU A C 1
ATOM 743 O O . GLU A 1 91 ? -12.673 -17.620 14.482 1.00 96.00 91 GLU A O 1
ATOM 748 N N . ASP A 1 92 ? -13.140 -15.473 14.029 1.00 95.19 92 ASP A N 1
ATOM 749 C CA . ASP A 1 92 ? -13.595 -15.699 12.655 1.00 95.19 92 ASP A CA 1
ATOM 750 C C . ASP A 1 92 ? -12.451 -15.897 11.646 1.00 95.19 92 ASP A C 1
ATOM 752 O O . ASP A 1 92 ? -12.728 -16.116 10.464 1.00 95.19 92 ASP A O 1
ATOM 756 N N . ILE A 1 93 ? -11.186 -15.793 12.086 1.00 94.38 93 ILE A N 1
ATOM 757 C CA . ILE A 1 93 ? -9.942 -15.901 11.296 1.00 94.38 93 ILE A CA 1
ATOM 758 C C . ILE A 1 93 ? -9.846 -14.963 10.072 1.00 94.38 93 ILE A C 1
ATOM 760 O O . ILE A 1 93 ? -8.963 -15.116 9.218 1.00 94.38 93 ILE A O 1
ATOM 764 N N . CYS A 1 94 ? -10.767 -14.018 9.927 1.00 95.94 94 CYS A N 1
ATOM 765 C CA . CYS A 1 94 ? -10.884 -13.053 8.834 1.00 95.94 94 CYS A CA 1
ATOM 766 C C . CYS A 1 94 ? -10.593 -11.630 9.298 1.00 95.94 94 CYS A C 1
ATOM 768 O O . CYS A 1 94 ? -10.049 -10.840 8.526 1.00 95.94 94 CYS A O 1
ATOM 770 N N . THR A 1 95 ? -10.930 -11.319 10.543 1.00 98.06 95 THR A N 1
ATOM 771 C CA . THR A 1 95 ? -10.725 -10.007 11.138 1.00 98.06 95 THR A CA 1
ATOM 772 C C . THR A 1 95 ? -9.375 -9.982 11.840 1.00 98.06 95 THR A C 1
ATOM 774 O O . THR A 1 95 ? -9.160 -10.710 12.808 1.00 98.06 95 THR A O 1
ATOM 777 N N . ALA A 1 96 ? -8.463 -9.150 11.349 1.00 98.56 96 ALA A N 1
ATOM 778 C CA . ALA A 1 96 ? -7.218 -8.845 12.038 1.00 98.56 96 ALA A CA 1
ATOM 779 C C . ALA A 1 96 ? -7.430 -7.657 12.972 1.00 98.56 96 ALA A C 1
ATOM 781 O O . ALA A 1 96 ? -8.089 -6.684 12.597 1.00 98.56 96 ALA A O 1
ATOM 782 N N . LYS A 1 97 ? -6.871 -7.761 14.177 1.00 98.56 97 LYS A N 1
ATOM 783 C CA . LYS A 1 97 ? -6.831 -6.691 15.167 1.00 98.56 97 LYS A CA 1
ATOM 784 C C . LYS A 1 97 ? -5.421 -6.137 15.228 1.00 98.56 97 LYS A C 1
ATOM 786 O O . LYS A 1 97 ? -4.458 -6.896 15.340 1.00 98.56 97 LYS A O 1
ATOM 791 N N . PHE A 1 98 ? -5.326 -4.821 15.193 1.00 98.62 98 PHE A N 1
ATOM 792 C CA . PHE A 1 98 ? -4.087 -4.078 15.294 1.00 98.62 98 PHE A CA 1
ATOM 793 C C . PHE A 1 98 ? -4.140 -3.216 16.549 1.00 98.62 98 PHE A C 1
ATOM 795 O O . PHE A 1 98 ? -5.136 -2.526 16.778 1.00 98.62 98 PHE A O 1
ATOM 802 N N . ARG A 1 99 ? -3.094 -3.266 17.371 1.00 98.19 99 ARG A N 1
ATOM 803 C CA . ARG A 1 99 ? -2.983 -2.483 18.607 1.00 98.19 99 ARG A CA 1
ATOM 804 C C . ARG A 1 99 ? -2.090 -1.282 18.370 1.00 98.19 99 ARG A C 1
ATOM 806 O O . ARG A 1 99 ? -1.135 -1.367 17.608 1.00 98.19 99 ARG A O 1
ATOM 813 N N . LEU A 1 100 ? -2.441 -0.171 19.007 1.00 97.69 100 LEU A N 1
ATOM 814 C CA . LEU A 1 100 ? -1.620 1.033 19.007 1.00 97.69 100 LEU A CA 1
ATOM 815 C C . LEU A 1 100 ? -0.231 0.705 19.572 1.00 97.69 100 LEU A C 1
ATOM 817 O O . LEU A 1 100 ? -0.159 0.084 20.629 1.00 97.69 100 LEU A O 1
ATOM 821 N N . ASN A 1 101 ? 0.825 1.121 18.877 1.00 94.62 101 ASN A N 1
ATOM 822 C CA . ASN A 1 101 ? 2.199 0.988 19.351 1.00 94.62 101 ASN A CA 1
ATOM 823 C C . ASN A 1 101 ? 2.368 1.749 20.689 1.00 94.62 101 ASN A C 1
ATOM 825 O O . ASN A 1 101 ? 1.877 2.874 20.848 1.00 94.62 101 ASN A O 1
ATOM 829 N N . ASP A 1 102 ? 3.057 1.120 21.642 1.00 89.88 102 ASP A N 1
ATOM 830 C CA . ASP A 1 102 ? 3.291 1.613 23.003 1.00 89.88 102 ASP A CA 1
ATOM 831 C C . ASP A 1 102 ? 4.264 2.811 23.061 1.00 89.88 102 ASP A C 1
ATOM 833 O O . ASP A 1 102 ? 4.391 3.456 24.102 1.00 89.88 102 ASP A O 1
ATOM 837 N N . ASP A 1 103 ? 4.895 3.179 21.942 1.00 92.00 103 ASP A N 1
ATOM 838 C CA . ASP A 1 103 ? 5.817 4.323 21.844 1.00 92.00 103 ASP A CA 1
ATOM 839 C C . ASP A 1 103 ? 5.142 5.701 22.016 1.00 92.00 103 ASP A C 1
ATOM 841 O O . ASP A 1 103 ? 5.809 6.739 22.109 1.00 92.00 103 ASP A O 1
ATOM 845 N N . ILE A 1 104 ? 3.808 5.753 22.066 1.00 88.81 104 ILE A N 1
ATOM 846 C CA . ILE A 1 104 ? 3.066 7.005 22.228 1.00 88.81 104 ILE A CA 1
ATOM 847 C C . ILE A 1 104 ? 3.037 7.419 23.707 1.00 88.81 104 ILE A C 1
ATOM 849 O O . ILE A 1 104 ? 2.504 6.683 24.539 1.00 88.81 104 ILE A O 1
ATOM 853 N N . PRO A 1 105 ? 3.486 8.645 24.054 1.00 90.56 105 PRO A N 1
ATOM 854 C CA . PRO A 1 105 ? 3.397 9.149 25.420 1.00 90.56 105 PRO A CA 1
ATOM 855 C C . PRO A 1 105 ? 1.973 9.047 25.978 1.00 90.56 105 PRO A C 1
ATOM 857 O O . PRO A 1 105 ? 1.025 9.511 25.340 1.00 90.56 105 PRO A O 1
ATOM 860 N N . GLU A 1 106 ? 1.824 8.525 27.201 1.00 91.12 106 GLU A N 1
ATOM 861 C CA . GLU A 1 106 ? 0.516 8.290 27.840 1.00 91.12 106 GLU A CA 1
ATOM 862 C C . GLU A 1 106 ? -0.395 9.531 27.837 1.00 91.12 106 GLU A C 1
ATOM 864 O O . GLU A 1 106 ? -1.616 9.436 27.706 1.00 91.12 106 GLU A O 1
ATOM 869 N N . GLU A 1 107 ? 0.201 10.723 27.924 1.00 89.81 107 GLU A N 1
ATOM 870 C CA . GLU A 1 107 ? -0.510 12.003 27.897 1.00 89.81 107 GLU A CA 1
ATOM 871 C C . GLU A 1 107 ? -1.212 12.291 26.561 1.00 89.81 107 GLU A C 1
ATOM 873 O O . GLU A 1 107 ? -2.209 13.018 26.527 1.00 89.81 107 GLU A O 1
ATOM 878 N N . LEU A 1 108 ? -0.702 11.735 25.460 1.00 91.00 108 LEU A N 1
ATOM 879 C CA . LEU A 1 108 ? -1.245 11.915 24.117 1.00 91.00 108 LEU A CA 1
ATOM 880 C C . LEU A 1 108 ? -2.302 10.864 23.770 1.00 91.00 108 LEU A C 1
ATOM 882 O O . LEU A 1 108 ? -3.123 11.129 22.891 1.00 91.00 108 LEU A O 1
ATOM 886 N N . ILE A 1 109 ? -2.360 9.733 24.485 1.00 93.38 109 ILE A N 1
ATOM 887 C CA . ILE A 1 109 ? -3.313 8.641 24.221 1.00 93.38 109 ILE A CA 1
ATOM 888 C C . ILE A 1 109 ? -4.771 9.135 24.151 1.00 93.38 109 ILE A C 1
ATOM 890 O O . ILE A 1 109 ? -5.457 8.786 23.188 1.00 93.38 109 ILE A O 1
ATOM 894 N N . PRO A 1 110 ? -5.286 9.978 25.073 1.00 94.38 110 PRO A N 1
ATOM 895 C CA . PRO A 1 110 ? -6.656 10.488 24.964 1.00 94.38 110 PRO A CA 1
ATOM 896 C C . PRO A 1 110 ? -6.897 11.299 23.683 1.00 94.38 110 PRO A C 1
ATOM 898 O O . PRO A 1 110 ? -7.949 11.171 23.059 1.00 94.38 110 PRO A O 1
ATOM 901 N N . THR A 1 111 ? -5.904 12.089 23.261 1.00 94.06 111 THR A N 1
ATOM 902 C CA . THR A 1 111 ? -5.981 12.898 22.034 1.00 94.06 111 THR A CA 1
ATOM 903 C C . THR A 1 111 ? -5.930 12.013 20.791 1.00 94.06 111 THR A C 1
ATOM 905 O O . THR A 1 111 ? -6.679 12.238 19.840 1.00 94.06 111 THR A O 1
ATOM 908 N N . VAL A 1 112 ? -5.072 10.987 20.800 1.00 95.44 112 VAL A N 1
ATOM 909 C CA . VAL A 1 112 ? -5.001 9.972 19.743 1.00 95.44 112 VAL A CA 1
ATOM 910 C C . VAL A 1 112 ? -6.346 9.267 19.611 1.00 95.44 112 VAL A C 1
ATOM 912 O O . VAL A 1 112 ? -6.873 9.212 18.507 1.00 95.44 112 VAL A O 1
ATOM 915 N N . LYS A 1 113 ? -6.955 8.828 20.721 1.00 96.31 113 LYS A N 1
ATOM 916 C CA . LYS A 1 113 ? -8.278 8.182 20.730 1.00 96.31 113 LYS A CA 1
ATOM 917 C C . LYS A 1 113 ? -9.356 9.027 20.048 1.00 96.31 113 LYS A C 1
ATOM 919 O O . LYS A 1 113 ? -10.072 8.531 19.182 1.00 96.31 113 LYS A O 1
ATOM 924 N N . GLU A 1 114 ? -9.472 10.298 20.426 1.00 95.75 114 GLU A N 1
ATOM 925 C CA . GLU A 1 114 ? -10.475 11.216 19.867 1.00 95.75 114 GLU A CA 1
ATOM 926 C C . GLU A 1 114 ? -10.247 11.484 18.370 1.00 95.75 114 GLU A C 1
ATOM 928 O O . GLU A 1 114 ? -11.166 11.393 17.548 1.00 95.75 114 GLU A O 1
ATOM 933 N N . ARG A 1 115 ? -9.000 11.786 17.991 1.00 96.12 115 ARG A N 1
ATOM 934 C CA . ARG A 1 115 ? -8.661 12.096 16.597 1.00 96.12 115 ARG A CA 1
ATOM 935 C C . ARG A 1 115 ? -8.726 10.871 15.700 1.00 96.12 115 ARG A C 1
ATOM 937 O O . ARG A 1 115 ? -9.082 11.010 14.534 1.00 96.12 115 ARG A O 1
ATOM 944 N N . MET A 1 116 ? -8.415 9.692 16.227 1.00 97.31 116 MET A N 1
ATOM 945 C CA . MET A 1 116 ? -8.505 8.440 15.490 1.00 97.31 116 MET A CA 1
ATOM 946 C C . MET A 1 116 ? -9.955 8.118 15.129 1.00 97.31 116 MET A C 1
ATOM 948 O O . MET A 1 116 ? -10.236 7.848 13.965 1.00 97.31 116 MET A O 1
ATOM 952 N N . GLN A 1 117 ? -10.887 8.261 16.079 1.00 96.88 117 GLN A N 1
ATOM 953 C CA . GLN A 1 117 ? -12.321 8.121 15.805 1.00 96.88 117 GLN A CA 1
ATOM 954 C C . GLN A 1 117 ? -12.761 9.051 14.663 1.00 96.88 117 GLN A C 1
ATOM 956 O O . GLN A 1 117 ? -13.358 8.611 13.682 1.00 96.88 117 GLN A O 1
ATOM 961 N N . THR A 1 118 ? -12.372 10.327 14.748 1.00 96.12 118 THR A N 1
ATOM 962 C CA . THR A 1 118 ? -12.680 11.329 13.715 1.00 96.12 118 THR A CA 1
ATOM 963 C C . THR A 1 118 ? -12.049 10.974 12.362 1.00 96.12 118 THR A C 1
ATOM 965 O O . THR A 1 118 ? -12.660 11.198 11.318 1.00 96.12 118 THR A O 1
ATOM 968 N N . SER A 1 119 ? -10.827 10.434 12.367 1.00 96.12 119 SER A N 1
ATOM 969 C CA . SER A 1 119 ? -10.091 10.031 11.164 1.00 96.12 119 SER A CA 1
ATOM 970 C C . SER A 1 119 ? -10.789 8.884 10.430 1.00 96.12 119 SER A C 1
ATOM 972 O O . SER A 1 119 ? -10.961 8.948 9.215 1.00 96.12 119 SER A O 1
ATOM 974 N N . VAL A 1 120 ? -11.252 7.869 11.168 1.00 95.75 120 VAL A N 1
ATOM 975 C CA . VAL A 1 120 ? -11.962 6.712 10.601 1.00 95.75 120 VAL A CA 1
ATOM 976 C C . VAL A 1 120 ? -13.320 7.116 10.024 1.00 95.75 120 VAL A C 1
ATOM 978 O O . VAL A 1 120 ? -13.676 6.671 8.935 1.00 95.75 120 VAL A O 1
ATOM 981 N N . GLU A 1 121 ? -14.061 7.993 10.704 1.00 95.00 121 GLU A N 1
ATOM 982 C CA . GLU A 1 121 ? -15.372 8.473 10.238 1.00 95.00 121 GLU A CA 1
ATOM 983 C C . GLU A 1 121 ? -15.286 9.363 8.991 1.00 95.00 121 GLU A C 1
ATOM 985 O O . GLU A 1 121 ? -16.200 9.365 8.168 1.00 95.00 121 GLU A O 1
ATOM 990 N N . ASN A 1 122 ? -14.190 10.111 8.840 1.00 94.31 122 ASN A N 1
ATOM 991 C CA . ASN A 1 122 ? -14.006 11.098 7.773 1.00 94.31 122 ASN A CA 1
ATOM 992 C C . ASN A 1 122 ? -12.890 10.703 6.796 1.00 94.31 122 ASN A C 1
ATOM 994 O O . ASN A 1 122 ? -12.166 11.567 6.291 1.00 94.31 122 ASN A O 1
ATOM 998 N N . MET A 1 123 ? -12.722 9.403 6.549 1.00 94.00 123 MET A N 1
ATOM 999 C CA . MET A 1 123 ? -11.685 8.904 5.652 1.00 94.00 123 MET A CA 1
ATOM 1000 C C . MET A 1 123 ? -11.937 9.366 4.210 1.00 94.00 123 MET A C 1
ATOM 1002 O O . MET A 1 123 ? -12.945 9.027 3.589 1.00 94.00 123 MET A O 1
ATOM 1006 N N . ASP A 1 124 ? -10.990 10.131 3.673 1.00 93.81 124 ASP A N 1
ATOM 1007 C CA . ASP A 1 124 ? -11.003 10.587 2.285 1.00 93.81 124 ASP A CA 1
ATOM 1008 C C . ASP A 1 124 ? -10.445 9.486 1.369 1.00 93.81 124 ASP A C 1
ATOM 1010 O O . ASP A 1 124 ? -9.361 8.955 1.603 1.00 93.81 124 ASP A O 1
ATOM 1014 N N . ILE A 1 125 ? -11.189 9.145 0.315 1.00 94.31 125 ILE A N 1
ATOM 1015 C CA . ILE A 1 125 ? -10.792 8.140 -0.680 1.00 94.31 125 ILE A CA 1
ATOM 1016 C C . ILE A 1 125 ? -9.625 8.638 -1.547 1.00 94.31 125 ILE A C 1
ATOM 1018 O O . ILE A 1 125 ? -8.748 7.849 -1.906 1.00 94.31 125 ILE A O 1
ATOM 1022 N N . ALA A 1 126 ? -9.631 9.921 -1.920 1.00 93.75 126 ALA A N 1
ATOM 1023 C CA . ALA A 1 126 ? -8.679 10.510 -2.860 1.00 93.75 126 ALA A CA 1
ATOM 1024 C C . ALA A 1 126 ? -7.388 10.982 -2.173 1.00 93.75 126 ALA A C 1
ATOM 1026 O O . ALA A 1 126 ? -6.311 10.927 -2.777 1.00 93.75 126 ALA A O 1
ATOM 1027 N N . ALA A 1 127 ? -7.484 11.410 -0.912 1.00 93.12 127 ALA A N 1
ATOM 1028 C CA . ALA A 1 127 ? -6.345 11.820 -0.091 1.00 93.12 127 ALA A CA 1
ATOM 1029 C C . ALA A 1 127 ? -6.371 11.157 1.302 1.00 93.12 127 ALA A C 1
ATOM 1031 O O . ALA A 1 127 ? -6.577 11.844 2.310 1.00 93.12 127 ALA A O 1
ATOM 1032 N N . PRO A 1 128 ? -6.170 9.828 1.376 1.00 93.88 128 PRO A N 1
ATOM 1033 C CA . PRO A 1 128 ? -6.181 9.112 2.643 1.00 93.88 128 PRO A CA 1
ATOM 1034 C C . PRO A 1 128 ? -5.100 9.642 3.586 1.00 93.88 128 PRO A C 1
ATOM 1036 O O . PRO A 1 128 ? -3.975 9.925 3.179 1.00 93.88 128 PRO A O 1
ATOM 1039 N N . LYS A 1 129 ? -5.439 9.784 4.869 1.00 95.62 129 LYS A N 1
ATOM 1040 C CA . LYS A 1 129 ? -4.500 10.216 5.920 1.00 95.62 129 LYS A CA 1
ATOM 1041 C C . LYS A 1 129 ? -3.901 9.021 6.650 1.00 95.62 129 LYS A C 1
ATOM 1043 O O . LYS A 1 129 ? -3.692 9.069 7.862 1.00 95.62 129 LYS A O 1
ATOM 1048 N N . HIS A 1 130 ? -3.670 7.942 5.919 1.00 97.56 130 HIS A N 1
ATOM 1049 C CA . HIS A 1 130 ? -3.074 6.730 6.441 1.00 97.56 130 HIS A CA 1
ATOM 1050 C C . HIS A 1 130 ? -2.184 6.071 5.397 1.00 97.56 130 HIS A C 1
ATOM 1052 O O . HIS A 1 130 ? -2.357 6.280 4.196 1.00 97.56 130 HIS A O 1
ATOM 1058 N N . SER A 1 131 ? -1.264 5.244 5.868 1.00 98.06 131 SER A N 1
ATOM 1059 C CA . SER A 1 131 ? -0.508 4.311 5.049 1.00 98.06 131 SER A CA 1
ATOM 1060 C C . SER A 1 131 ? -0.616 2.907 5.632 1.00 98.06 131 SER A C 1
ATOM 1062 O O . SER A 1 131 ? -0.786 2.702 6.835 1.00 98.06 131 SER A O 1
ATOM 1064 N N . ILE A 1 132 ? -0.577 1.932 4.738 1.00 98.50 132 ILE A N 1
ATOM 1065 C CA . ILE A 1 132 ? -0.511 0.510 5.027 1.00 98.50 132 ILE A CA 1
ATOM 1066 C C . ILE A 1 132 ? 0.904 0.098 4.661 1.00 98.50 132 ILE A C 1
ATOM 1068 O O . ILE A 1 132 ? 1.335 0.343 3.534 1.00 98.50 132 ILE A O 1
ATOM 1072 N N . GLN A 1 133 ? 1.607 -0.520 5.595 1.00 97.94 133 GLN A N 1
ATOM 1073 C CA . GLN A 1 133 ? 2.892 -1.148 5.346 1.00 97.94 133 GLN A CA 1
ATOM 1074 C C . GLN A 1 133 ? 2.715 -2.657 5.475 1.00 97.94 133 GLN A C 1
ATOM 1076 O O . GLN A 1 133 ? 2.198 -3.131 6.484 1.00 97.94 133 GLN A O 1
ATOM 1081 N N . ILE A 1 134 ? 3.131 -3.406 4.458 1.00 96.88 134 ILE A N 1
ATOM 1082 C CA . ILE A 1 134 ? 3.244 -4.865 4.517 1.00 96.88 134 ILE A CA 1
ATOM 1083 C C . ILE A 1 134 ? 4.691 -5.191 4.157 1.00 96.88 134 ILE A C 1
ATOM 1085 O O . ILE A 1 134 ? 5.076 -5.105 2.989 1.00 96.88 134 ILE A O 1
ATOM 1089 N N . ARG A 1 135 ? 5.496 -5.522 5.174 1.00 93.69 135 ARG A N 1
ATOM 1090 C CA . ARG A 1 135 ? 6.960 -5.645 5.058 1.00 93.69 135 ARG A CA 1
ATOM 1091 C C . ARG A 1 135 ? 7.582 -4.386 4.441 1.00 93.69 135 ARG A C 1
ATOM 1093 O O . ARG A 1 135 ? 7.414 -3.300 4.989 1.00 93.69 135 ARG A O 1
ATOM 1100 N N . ARG A 1 136 ? 8.270 -4.526 3.305 1.00 93.81 136 ARG A N 1
ATOM 1101 C CA . ARG A 1 136 ? 8.991 -3.453 2.604 1.00 93.81 136 ARG A CA 1
ATOM 1102 C C . ARG A 1 136 ? 8.108 -2.615 1.675 1.00 93.81 136 ARG A C 1
ATOM 1104 O O . ARG A 1 136 ? 8.569 -1.608 1.136 1.00 93.81 136 ARG A O 1
ATOM 1111 N N . ASP A 1 137 ? 6.857 -3.012 1.453 1.00 95.00 137 ASP A N 1
ATOM 1112 C CA . ASP A 1 137 ? 5.927 -2.276 0.599 1.00 95.00 137 ASP A CA 1
ATOM 1113 C C . ASP A 1 137 ? 5.011 -1.366 1.421 1.00 95.00 137 ASP A C 1
ATOM 1115 O O . ASP A 1 137 ? 4.498 -1.749 2.472 1.00 95.00 137 ASP A O 1
ATOM 1119 N N . VAL A 1 138 ? 4.760 -0.160 0.900 1.00 97.19 138 VAL A N 1
ATOM 1120 C CA . VAL A 1 138 ? 3.923 0.862 1.544 1.00 97.19 138 VAL A CA 1
ATOM 1121 C C . VAL A 1 138 ? 2.964 1.482 0.527 1.00 97.19 138 VAL A C 1
ATOM 1123 O O . VAL A 1 138 ? 3.401 1.930 -0.533 1.00 97.19 138 VAL A O 1
ATOM 1126 N N . LEU A 1 139 ? 1.667 1.541 0.853 1.00 97.81 139 LEU A N 1
ATOM 1127 C CA . LEU A 1 139 ? 0.608 2.144 0.023 1.00 97.81 139 LEU A CA 1
ATOM 1128 C C . LEU A 1 139 ? -0.422 2.901 0.878 1.00 97.81 139 LEU A C 1
ATOM 1130 O O . LEU A 1 139 ? -0.611 2.592 2.049 1.00 97.81 139 LEU A O 1
ATOM 1134 N N . ASP A 1 140 ? -1.161 3.840 0.283 1.00 97.31 140 ASP A N 1
ATOM 1135 C CA . ASP A 1 140 ? -2.300 4.549 0.902 1.00 97.31 140 ASP A CA 1
ATOM 1136 C C . ASP A 1 140 ? -3.663 3.976 0.453 1.00 97.31 140 ASP A C 1
ATOM 1138 O O . ASP A 1 140 ? -4.648 4.691 0.262 1.00 97.31 140 ASP A O 1
ATOM 1142 N N . GLY A 1 141 ? -3.725 2.662 0.220 1.00 96.62 141 GLY A N 1
ATOM 1143 C CA . GLY A 1 141 ? -4.932 1.971 -0.239 1.00 96.62 141 GLY A CA 1
ATOM 1144 C C . GLY A 1 141 ? -6.067 1.937 0.801 1.00 96.62 141 GLY A C 1
ATOM 1145 O O . GLY A 1 141 ? -5.885 2.314 1.958 1.00 96.62 141 GLY A O 1
ATOM 1146 N N . PRO A 1 142 ? -7.277 1.476 0.434 1.00 96.94 142 PRO A N 1
ATOM 1147 C CA . PRO A 1 142 ? -8.354 1.269 1.393 1.00 96.94 142 PRO A CA 1
ATOM 1148 C C . PRO A 1 142 ? -7.999 0.212 2.428 1.00 96.94 142 PRO A C 1
ATOM 1150 O O . PRO A 1 142 ? -7.346 -0.780 2.114 1.00 96.94 142 PRO A O 1
ATOM 1153 N N . ILE A 1 143 ? -8.571 0.376 3.619 1.00 97.81 143 ILE A N 1
ATOM 1154 C CA . ILE A 1 143 ? -8.588 -0.639 4.668 1.00 97.81 143 ILE A CA 1
ATOM 1155 C C . ILE A 1 143 ? -10.022 -1.189 4.750 1.00 97.81 143 ILE A C 1
ATOM 1157 O O . ILE A 1 143 ? -10.906 -0.528 5.300 1.00 97.81 143 ILE A O 1
ATOM 1161 N N . PRO A 1 144 ? -10.321 -2.350 4.140 1.00 97.06 144 PRO A N 1
ATOM 1162 C CA . PRO A 1 144 ? -11.687 -2.858 4.074 1.00 97.06 144 PRO A CA 1
ATOM 1163 C C . PRO A 1 144 ? -12.219 -3.265 5.447 1.00 97.06 144 PRO A C 1
ATOM 1165 O O . PRO A 1 144 ? -11.518 -3.895 6.241 1.00 97.06 144 PRO A O 1
ATOM 1168 N N . SER A 1 145 ? -13.487 -2.938 5.702 1.00 96.31 145 SER A N 1
ATOM 1169 C CA . SER A 1 145 ? -14.153 -3.204 6.985 1.00 96.31 145 SER A CA 1
ATOM 1170 C C . SER A 1 145 ? -13.429 -2.577 8.183 1.00 96.31 145 SER A C 1
ATOM 1172 O O . SER A 1 145 ? -13.446 -3.140 9.277 1.00 96.31 145 SER A O 1
ATOM 1174 N N . LEU A 1 146 ? -12.780 -1.426 7.968 1.00 97.81 146 LEU A N 1
ATOM 1175 C CA . LEU A 1 146 ? -12.101 -0.673 9.014 1.00 97.81 146 LEU A CA 1
ATOM 1176 C C . LEU A 1 146 ? -13.077 -0.281 10.128 1.00 97.81 146 LEU A C 1
ATOM 1178 O O . LEU A 1 146 ? -14.104 0.351 9.883 1.00 97.81 146 LEU A O 1
ATOM 1182 N N . SER A 1 147 ? -12.719 -0.620 11.359 1.00 97.69 147 SER A N 1
ATOM 1183 C CA . SER A 1 147 ? -13.396 -0.164 12.571 1.00 97.69 147 SER A CA 1
ATOM 1184 C C . SER A 1 147 ? -12.378 0.131 13.664 1.00 97.69 147 SER A C 1
ATOM 1186 O O . SER A 1 147 ? -11.276 -0.417 13.656 1.00 97.69 147 SER A O 1
ATOM 1188 N N . TYR A 1 148 ? -12.749 0.999 14.602 1.00 98.19 148 TYR A N 1
ATOM 1189 C CA . TYR A 1 148 ? -11.889 1.424 15.699 1.00 98.19 148 TYR A CA 1
ATOM 1190 C C . TYR A 1 148 ? -12.578 1.191 17.047 1.00 98.19 148 TYR A C 1
ATOM 1192 O O . TYR A 1 148 ? -13.685 1.675 17.278 1.00 98.19 148 TYR A O 1
ATOM 1200 N N . ASP A 1 149 ? -11.926 0.434 17.928 1.00 97.75 149 ASP A N 1
ATOM 1201 C CA . ASP A 1 149 ? -12.314 0.252 19.325 1.00 97.75 149 ASP A CA 1
ATOM 1202 C C . ASP A 1 149 ? -11.555 1.268 20.188 1.00 97.75 149 ASP A C 1
ATOM 1204 O O . ASP A 1 149 ? -10.398 1.075 20.578 1.00 97.75 149 ASP A O 1
ATOM 1208 N N . GLN A 1 150 ? -12.235 2.369 20.508 1.00 96.81 150 GLN A N 1
ATOM 1209 C CA . GLN A 1 150 ? -11.685 3.456 21.316 1.00 96.81 150 GLN A CA 1
ATOM 1210 C C . GLN A 1 150 ? -11.325 3.021 22.748 1.00 96.81 150 GLN A C 1
ATOM 1212 O O . GLN A 1 150 ? -10.433 3.608 23.374 1.00 96.81 150 GLN A O 1
ATOM 1217 N N . ALA A 1 151 ? -12.004 2.014 23.307 1.00 96.31 151 ALA A N 1
ATOM 1218 C CA . ALA A 1 151 ? -11.715 1.556 24.662 1.00 96.31 151 ALA A CA 1
ATOM 1219 C C . ALA A 1 151 ? -10.334 0.897 24.702 1.00 96.31 151 ALA A C 1
ATOM 1221 O O . ALA A 1 151 ? -9.518 1.243 25.562 1.00 96.31 151 ALA A O 1
ATOM 1222 N N . LYS A 1 152 ? -10.064 0.033 23.720 1.00 96.12 152 LYS A N 1
ATOM 1223 C CA . LYS A 1 152 ? -8.834 -0.760 23.627 1.00 96.12 152 LYS A CA 1
ATOM 1224 C C . LYS A 1 152 ? -7.707 -0.119 22.821 1.00 96.12 152 LYS A C 1
ATOM 1226 O O . LYS A 1 152 ? -6.607 -0.649 22.853 1.00 96.12 152 LYS A O 1
ATOM 1231 N N . CYS A 1 153 ? -7.958 0.992 22.125 1.00 96.75 153 CYS A N 1
ATOM 1232 C CA . CYS A 1 153 ? -7.044 1.501 21.093 1.00 96.75 153 CYS A CA 1
ATOM 1233 C C . CYS A 1 153 ? -6.743 0.440 20.021 1.00 96.75 153 CYS A C 1
ATOM 1235 O O . CYS A 1 153 ? -5.594 0.280 19.615 1.00 96.75 153 CYS A O 1
ATOM 1237 N N . GLU A 1 154 ? -7.765 -0.286 19.567 1.00 97.88 154 GLU A N 1
ATOM 1238 C CA . GLU A 1 154 ? -7.599 -1.336 18.557 1.00 97.88 154 GLU A CA 1
ATOM 1239 C C . GLU A 1 154 ? -8.250 -0.929 17.235 1.00 97.88 154 GLU A C 1
ATOM 1241 O O . GLU A 1 154 ? -9.374 -0.428 17.203 1.00 97.88 154 GLU A O 1
ATOM 1246 N N . VAL A 1 155 ? -7.550 -1.168 16.132 1.00 98.25 155 VAL A N 1
ATOM 1247 C CA . VAL A 1 155 ? -8.091 -1.079 14.776 1.00 98.25 155 VAL A CA 1
ATOM 1248 C C . VAL A 1 155 ? -8.386 -2.487 14.285 1.00 98.25 155 VAL A C 1
ATOM 1250 O O . VAL A 1 155 ? -7.538 -3.366 14.387 1.00 98.25 155 VAL A O 1
ATOM 1253 N N . ASN A 1 156 ? -9.567 -2.705 13.714 1.00 98.38 156 ASN A N 1
ATOM 1254 C CA . ASN A 1 156 ? -9.935 -3.993 13.134 1.00 98.38 156 ASN A CA 1
ATOM 1255 C C . ASN A 1 156 ? -10.221 -3.846 11.642 1.00 98.38 156 ASN A C 1
ATOM 1257 O O . ASN A 1 156 ? -10.850 -2.871 11.225 1.00 98.38 156 ASN A O 1
ATOM 1261 N N . CYS A 1 157 ? -9.803 -4.824 10.843 1.00 98.50 157 CYS A N 1
ATOM 1262 C CA . CYS A 1 157 ? -10.114 -4.876 9.415 1.00 98.50 157 CYS A CA 1
ATOM 1263 C C . CYS A 1 157 ? -10.133 -6.316 8.885 1.00 98.50 157 CYS A C 1
ATOM 1265 O O . CYS A 1 157 ? -9.637 -7.243 9.530 1.00 98.50 157 CYS A O 1
ATOM 1267 N N . ASN A 1 158 ? -10.699 -6.519 7.691 1.00 98.56 158 ASN A N 1
ATOM 1268 C CA . ASN A 1 158 ? -10.600 -7.809 7.008 1.00 98.56 158 ASN A CA 1
ATOM 1269 C C . ASN A 1 158 ? -9.236 -7.912 6.315 1.00 98.56 158 ASN A C 1
ATOM 1271 O O . ASN A 1 158 ? -9.005 -7.260 5.295 1.00 98.56 158 ASN A O 1
ATOM 1275 N N . TRP A 1 159 ? -8.346 -8.758 6.838 1.00 98.44 159 TRP A N 1
ATOM 1276 C CA . TRP A 1 159 ? -6.970 -8.840 6.340 1.00 98.44 159 TRP A CA 1
ATOM 1277 C C . TRP A 1 159 ? -6.878 -9.414 4.919 1.00 98.44 159 TRP A C 1
ATOM 1279 O O . TRP A 1 159 ? -6.017 -9.005 4.145 1.00 98.44 159 TRP A O 1
ATOM 1289 N N . ARG A 1 160 ? -7.786 -10.320 4.526 1.00 98.25 160 ARG A N 1
ATOM 1290 C CA . ARG A 1 160 ? -7.801 -10.877 3.160 1.00 98.25 160 ARG A CA 1
ATOM 1291 C C . ARG A 1 160 ? -8.192 -9.810 2.148 1.00 98.25 160 ARG A C 1
ATOM 1293 O O . ARG A 1 160 ? -7.606 -9.724 1.069 1.00 98.25 160 ARG A O 1
ATOM 1300 N N . ASP A 1 161 ? -9.192 -9.007 2.482 1.00 98.19 161 ASP A N 1
ATOM 1301 C CA . ASP A 1 161 ? -9.631 -7.925 1.609 1.00 98.19 161 ASP A CA 1
ATOM 1302 C C . ASP A 1 161 ? -8.590 -6.799 1.580 1.00 98.19 161 ASP A C 1
ATOM 1304 O O . ASP A 1 161 ? -8.340 -6.248 0.508 1.00 98.19 161 ASP A O 1
ATOM 1308 N N . LEU A 1 162 ? -7.929 -6.516 2.712 1.00 98.44 162 LEU A N 1
ATOM 1309 C CA . LEU A 1 162 ? -6.785 -5.603 2.798 1.00 98.44 162 LEU A CA 1
ATOM 1310 C C . LEU A 1 162 ? -5.665 -6.033 1.844 1.00 98.44 162 LEU A C 1
ATOM 1312 O O . LEU A 1 162 ? -5.290 -5.259 0.969 1.00 98.44 162 LEU A O 1
ATOM 1316 N N . PHE A 1 163 ? -5.193 -7.280 1.941 1.00 98.25 163 PHE A N 1
ATOM 1317 C CA . PHE A 1 163 ? -4.139 -7.815 1.071 1.00 98.25 163 PHE A CA 1
ATOM 1318 C C . PHE A 1 163 ? -4.571 -7.820 -0.403 1.00 98.25 163 PHE A C 1
ATOM 1320 O O . PHE A 1 163 ? -3.780 -7.518 -1.291 1.00 98.25 163 PHE A O 1
ATOM 1327 N N . THR A 1 164 ? -5.849 -8.104 -0.682 1.00 97.88 164 THR A N 1
ATOM 1328 C CA . THR A 1 164 ? -6.401 -8.057 -2.048 1.00 97.88 164 THR A CA 1
ATOM 1329 C C . THR A 1 164 ? -6.405 -6.646 -2.620 1.00 97.88 164 THR A C 1
ATOM 1331 O O . THR A 1 164 ? -6.070 -6.470 -3.790 1.00 97.88 164 THR A O 1
ATOM 1334 N N . ALA A 1 165 ? -6.766 -5.641 -1.822 1.00 97.62 165 ALA A N 1
ATOM 1335 C CA . ALA A 1 165 ? -6.703 -4.251 -2.249 1.00 97.62 165 ALA A CA 1
ATOM 1336 C C . ALA A 1 165 ? -5.252 -3.789 -2.441 1.00 97.62 165 ALA A C 1
ATOM 1338 O O . ALA A 1 165 ? -4.940 -3.194 -3.470 1.00 97.62 165 ALA A O 1
ATOM 1339 N N . PHE A 1 166 ? -4.381 -4.115 -1.485 1.00 98.06 166 PHE A N 1
ATOM 1340 C CA . PHE A 1 166 ? -2.975 -3.727 -1.466 1.00 98.06 166 PHE A CA 1
ATOM 1341 C C . PHE A 1 166 ? -2.203 -4.317 -2.654 1.00 98.06 166 PHE A C 1
ATOM 1343 O O . PHE A 1 166 ? -1.741 -3.588 -3.530 1.00 98.06 166 PHE A O 1
ATOM 1350 N N . TYR A 1 167 ? -2.143 -5.647 -2.762 1.00 97.44 167 TYR A N 1
ATOM 1351 C CA . TYR A 1 167 ? -1.398 -6.302 -3.838 1.00 97.44 167 TYR A CA 1
ATOM 1352 C C . TYR A 1 167 ? -2.088 -6.198 -5.197 1.00 97.44 167 TYR A C 1
ATOM 1354 O O . TYR A 1 167 ? -1.424 -6.302 -6.224 1.00 97.44 167 TYR A O 1
ATOM 1362 N N . GLY A 1 168 ? -3.399 -5.939 -5.237 1.00 96.62 168 GLY A N 1
ATOM 1363 C CA . GLY A 1 168 ? -4.087 -5.604 -6.482 1.00 96.62 168 GLY A CA 1
ATOM 1364 C C . GLY A 1 168 ? -3.581 -4.295 -7.100 1.00 96.62 168 GLY A C 1
ATOM 1365 O O . GLY A 1 168 ? -3.432 -4.215 -8.321 1.00 96.62 168 GLY A O 1
ATOM 1366 N N . GLU A 1 169 ? -3.291 -3.284 -6.274 1.00 97.00 169 GLU A N 1
ATOM 1367 C CA . GLU A 1 169 ? -2.680 -2.029 -6.725 1.00 97.00 169 GLU A CA 1
ATOM 1368 C C . GLU A 1 169 ? -1.206 -2.225 -7.106 1.00 97.00 169 GLU A C 1
ATOM 1370 O O . GLU A 1 169 ? -0.808 -1.800 -8.191 1.00 97.00 169 GLU A O 1
ATOM 1375 N N . GLU A 1 170 ? -0.423 -2.936 -6.287 1.00 95.44 170 GLU A N 1
ATOM 1376 C CA . GLU A 1 170 ? 0.991 -3.212 -6.588 1.00 95.44 170 GLU A CA 1
ATOM 1377 C C . GLU A 1 170 ? 1.155 -4.017 -7.888 1.00 95.44 170 GLU A C 1
ATOM 1379 O O . GLU A 1 170 ? 1.966 -3.663 -8.744 1.00 95.44 170 GLU A O 1
ATOM 1384 N N . ALA A 1 171 ? 0.339 -5.053 -8.106 1.00 94.75 171 ALA A N 1
ATOM 1385 C CA . ALA A 1 171 ? 0.367 -5.833 -9.343 1.00 94.75 171 ALA A CA 1
ATOM 1386 C C . ALA A 1 171 ? -0.011 -4.987 -10.570 1.00 94.75 171 ALA A C 1
ATOM 1388 O O . ALA A 1 171 ? 0.566 -5.153 -11.650 1.00 94.75 171 ALA A O 1
ATOM 1389 N N . LEU A 1 172 ? -0.953 -4.047 -10.421 1.00 96.19 172 LEU A N 1
ATOM 1390 C CA . LEU A 1 172 ? -1.279 -3.100 -11.483 1.00 96.19 172 LEU A CA 1
ATOM 1391 C C . LEU A 1 172 ? -0.099 -2.166 -11.773 1.00 96.19 172 LEU A C 1
ATOM 1393 O O . LEU A 1 172 ? 0.228 -1.981 -12.945 1.00 96.19 172 LEU A O 1
ATOM 1397 N N . ALA A 1 173 ? 0.542 -1.620 -10.738 1.00 95.88 173 ALA A N 1
ATOM 1398 C CA . ALA A 1 173 ? 1.718 -0.769 -10.883 1.00 95.88 173 ALA A CA 1
ATOM 1399 C C . ALA A 1 173 ? 2.852 -1.514 -11.601 1.00 95.88 173 ALA A C 1
ATOM 1401 O O . ALA A 1 173 ? 3.349 -1.015 -12.606 1.00 95.88 173 ALA A O 1
ATOM 1402 N N . ARG A 1 174 ? 3.179 -2.747 -11.184 1.00 93.75 174 ARG A N 1
ATOM 1403 C CA . ARG A 1 174 ? 4.190 -3.596 -11.845 1.00 93.75 174 ARG A CA 1
ATOM 1404 C C . ARG A 1 174 ? 3.857 -3.856 -13.312 1.00 93.75 174 ARG A C 1
ATOM 1406 O O . ARG A 1 174 ? 4.721 -3.725 -14.176 1.00 93.75 174 ARG A O 1
ATOM 1413 N N . ARG A 1 175 ? 2.594 -4.158 -13.630 1.00 95.25 175 ARG A N 1
ATOM 1414 C CA . ARG A 1 175 ? 2.159 -4.349 -15.022 1.00 95.25 175 ARG A CA 1
ATOM 1415 C C . ARG A 1 175 ? 2.337 -3.082 -15.861 1.00 95.25 175 ARG A C 1
ATOM 1417 O O . ARG A 1 175 ? 2.777 -3.183 -17.003 1.00 95.25 175 ARG A O 1
ATOM 1424 N N . LEU A 1 176 ? 1.986 -1.916 -15.317 1.00 96.94 176 LEU A N 1
ATOM 1425 C CA . LEU A 1 176 ? 2.183 -0.631 -15.993 1.00 96.94 176 LEU A CA 1
ATOM 1426 C C . LEU A 1 176 ? 3.674 -0.328 -16.181 1.00 96.94 176 LEU A C 1
ATOM 1428 O O . LEU A 1 176 ? 4.062 0.081 -17.271 1.00 96.94 176 LEU A O 1
ATOM 1432 N N . THR A 1 177 ? 4.509 -0.611 -15.179 1.00 95.31 177 THR A N 1
ATOM 1433 C CA . THR A 1 177 ? 5.968 -0.465 -15.268 1.00 95.31 177 THR A CA 1
ATOM 1434 C C . THR A 1 177 ? 6.552 -1.349 -16.365 1.00 95.31 177 THR A C 1
ATOM 1436 O O . THR A 1 177 ? 7.324 -0.856 -17.179 1.00 95.31 177 THR A O 1
ATOM 1439 N N . ASN A 1 178 ? 6.144 -2.618 -16.459 1.00 93.62 178 ASN A N 1
ATOM 1440 C CA . ASN A 1 178 ? 6.610 -3.518 -17.519 1.00 93.62 178 ASN A CA 1
ATOM 1441 C C . ASN A 1 178 ? 6.208 -3.009 -18.909 1.00 93.62 178 ASN A C 1
ATOM 1443 O O . ASN A 1 178 ? 7.046 -2.922 -19.799 1.00 93.62 178 ASN A O 1
ATOM 1447 N N . GLN A 1 179 ? 4.954 -2.575 -19.079 1.00 95.88 179 GLN A N 1
ATOM 1448 C CA . GLN A 1 179 ? 4.499 -1.968 -20.336 1.00 95.88 179 GLN A CA 1
ATOM 1449 C C . GLN A 1 179 ? 5.267 -0.686 -20.674 1.00 95.88 179 GLN A C 1
ATOM 1451 O O . GLN A 1 179 ? 5.554 -0.415 -21.839 1.00 95.88 179 GLN A O 1
ATOM 1456 N N . TRP A 1 180 ? 5.584 0.128 -19.669 1.00 95.69 180 TRP A N 1
ATOM 1457 C CA . TRP A 1 180 ? 6.390 1.325 -19.856 1.00 95.69 180 TRP A CA 1
ATOM 1458 C C . TRP A 1 180 ? 7.822 0.964 -20.273 1.00 95.69 180 TRP A C 1
ATOM 1460 O O . TRP A 1 180 ? 8.302 1.519 -21.258 1.00 95.69 180 TRP A O 1
ATOM 1470 N N . LEU A 1 181 ? 8.463 -0.008 -19.615 1.00 93.12 181 LEU A N 1
ATOM 1471 C CA . LEU A 1 181 ? 9.801 -0.501 -19.961 1.00 93.12 181 LEU A CA 1
ATOM 1472 C C . LEU A 1 181 ? 9.856 -1.057 -21.388 1.00 93.12 181 LEU A C 1
ATOM 1474 O O . LEU A 1 181 ? 10.776 -0.713 -22.130 1.00 93.12 181 LEU A O 1
ATOM 1478 N N . ASP A 1 182 ? 8.844 -1.824 -21.803 1.00 93.75 182 ASP A N 1
ATOM 1479 C CA . ASP A 1 182 ? 8.722 -2.341 -23.172 1.00 93.75 182 ASP A CA 1
ATOM 1480 C C . ASP A 1 182 ? 8.713 -1.204 -24.210 1.00 93.75 182 ASP A C 1
ATOM 1482 O O . ASP A 1 182 ? 9.330 -1.302 -25.273 1.00 93.75 182 ASP A O 1
ATOM 1486 N N . ASN A 1 183 ? 8.078 -0.075 -23.880 1.00 93.75 183 ASN A N 1
ATOM 1487 C CA . ASN A 1 183 ? 8.069 1.114 -24.733 1.00 93.75 183 ASN A CA 1
ATOM 1488 C C . ASN A 1 183 ? 9.401 1.889 -24.707 1.00 93.75 183 ASN A C 1
ATOM 1490 O O . ASN A 1 183 ? 9.682 2.641 -25.643 1.00 93.75 183 ASN A O 1
ATOM 1494 N N . GLN A 1 184 ? 10.232 1.703 -23.676 1.00 92.62 184 GLN A N 1
ATOM 1495 C CA . GLN A 1 184 ? 11.546 2.343 -23.543 1.00 92.62 184 GLN A CA 1
ATOM 1496 C C . GLN A 1 184 ? 12.702 1.529 -24.133 1.00 92.62 184 GLN A C 1
ATOM 1498 O O . GLN A 1 184 ? 13.824 2.035 -24.187 1.00 92.62 184 GLN A O 1
ATOM 1503 N N . VAL A 1 185 ? 12.464 0.309 -24.627 1.00 91.56 185 VAL A N 1
ATOM 1504 C CA . VAL A 1 185 ? 13.517 -0.564 -25.184 1.00 91.56 185 VAL A CA 1
ATOM 1505 C C . VAL A 1 185 ? 14.379 0.169 -26.216 1.00 91.56 185 VAL A C 1
ATOM 1507 O O . VAL A 1 185 ? 15.604 0.141 -26.133 1.00 91.56 185 VAL A O 1
ATOM 1510 N N . ALA A 1 186 ? 13.760 0.911 -27.141 1.00 92.62 186 ALA A N 1
ATOM 1511 C CA . ALA A 1 186 ? 14.490 1.658 -28.167 1.00 92.62 186 ALA A CA 1
ATOM 1512 C C . ALA A 1 186 ? 15.382 2.776 -27.590 1.00 92.62 186 ALA A C 1
ATOM 1514 O O . ALA A 1 186 ? 16.463 3.043 -28.122 1.00 92.62 186 ALA A O 1
ATOM 1515 N N . TYR A 1 187 ? 14.944 3.429 -26.511 1.00 91.44 187 TYR A N 1
ATOM 1516 C CA . TYR A 1 187 ? 15.719 4.458 -25.818 1.00 91.44 187 TYR A CA 1
ATOM 1517 C C . TYR A 1 187 ? 16.908 3.848 -25.064 1.00 91.44 187 TYR A C 1
ATOM 1519 O O . TYR A 1 187 ? 18.036 4.329 -25.201 1.00 91.44 187 TYR A O 1
ATOM 1527 N N . LEU A 1 188 ? 16.680 2.755 -24.329 1.00 89.00 188 LEU A N 1
ATOM 1528 C CA . LEU A 1 188 ? 17.731 2.029 -23.610 1.00 89.00 188 LEU A CA 1
ATOM 1529 C C . LEU A 1 188 ? 18.780 1.456 -24.575 1.00 89.00 188 LEU A C 1
ATOM 1531 O O . LEU A 1 188 ? 19.983 1.552 -24.316 1.00 89.00 188 LEU A O 1
ATOM 1535 N N . ASP A 1 189 ? 18.346 0.953 -25.732 1.00 92.19 189 ASP A N 1
ATOM 1536 C CA . ASP A 1 189 ? 19.239 0.522 -26.808 1.00 92.19 189 ASP A CA 1
ATOM 1537 C C . ASP A 1 189 ? 20.097 1.673 -27.342 1.00 92.19 189 ASP A C 1
ATOM 1539 O O . ASP A 1 189 ? 21.286 1.489 -27.609 1.00 92.19 189 ASP A O 1
ATOM 1543 N N . GLU A 1 190 ? 19.540 2.878 -27.484 1.00 93.19 190 GLU A N 1
ATOM 1544 C CA . GLU A 1 190 ? 20.316 4.038 -27.927 1.00 93.19 190 GLU A CA 1
ATOM 1545 C C . GLU A 1 190 ? 21.332 4.495 -26.872 1.00 93.19 190 GLU A C 1
ATOM 1547 O O . GLU A 1 190 ? 22.468 4.821 -27.226 1.00 93.19 190 GLU A O 1
ATOM 1552 N N . LEU A 1 191 ? 20.983 4.467 -25.580 1.00 91.38 191 LEU A N 1
ATOM 1553 C CA . LEU A 1 191 ? 21.949 4.711 -24.501 1.00 91.38 191 LEU A CA 1
ATOM 1554 C C . LEU A 1 191 ? 23.106 3.706 -24.555 1.00 91.38 191 LEU A C 1
ATOM 1556 O O . LEU A 1 191 ? 24.276 4.098 -24.495 1.00 91.38 191 LEU A O 1
ATOM 1560 N N . LYS A 1 192 ? 22.793 2.422 -24.755 1.00 91.44 192 LYS A N 1
ATOM 1561 C CA . LYS A 1 192 ? 23.794 1.366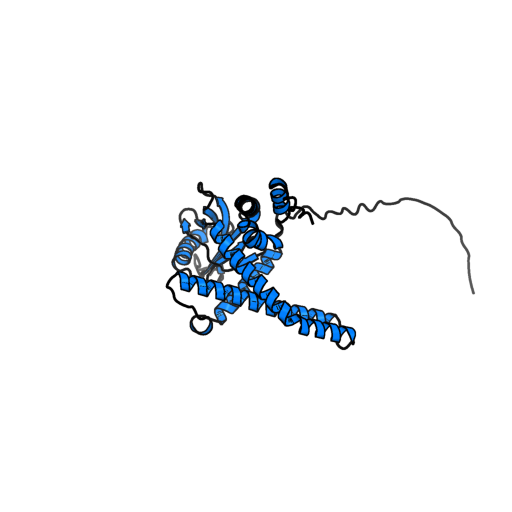 -24.936 1.00 91.44 192 LYS A CA 1
ATOM 1562 C C . LYS A 1 192 ? 24.659 1.604 -26.176 1.00 91.44 192 LYS A C 1
ATOM 1564 O O . LYS A 1 192 ? 25.871 1.421 -26.116 1.00 91.44 192 LYS A O 1
ATOM 1569 N N . ARG A 1 193 ? 24.093 2.069 -27.296 1.00 94.38 193 ARG A N 1
ATOM 1570 C CA . ARG A 1 193 ? 24.889 2.426 -28.486 1.00 94.38 193 ARG A CA 1
ATOM 1571 C C . ARG A 1 193 ? 25.834 3.593 -28.207 1.00 94.38 193 ARG A C 1
ATOM 1573 O O . ARG A 1 193 ? 27.016 3.488 -28.530 1.00 94.38 193 ARG A O 1
ATOM 1580 N N . LYS A 1 194 ? 25.366 4.662 -27.557 1.00 93.00 194 LYS A N 1
ATOM 1581 C CA . LYS A 1 194 ? 26.209 5.809 -27.162 1.00 93.00 194 LYS A CA 1
ATOM 1582 C C . LYS A 1 194 ? 27.376 5.392 -26.268 1.00 93.00 194 LYS A C 1
ATOM 1584 O O . LYS A 1 194 ? 28.482 5.898 -26.452 1.00 93.00 194 LYS A O 1
ATOM 1589 N N . PHE A 1 195 ? 27.153 4.428 -25.372 1.00 92.50 195 PHE A N 1
ATOM 1590 C CA . PHE A 1 195 ? 28.219 3.802 -24.587 1.00 92.50 195 PHE A CA 1
ATOM 1591 C C . PHE A 1 195 ? 29.270 3.143 -25.477 1.00 92.50 195 PHE A C 1
ATOM 1593 O O . PHE A 1 195 ? 30.451 3.466 -25.397 1.00 92.50 195 PHE A O 1
ATOM 1600 N N . THR A 1 196 ? 28.832 2.252 -26.373 1.00 92.75 196 THR A N 1
ATOM 1601 C CA . THR A 1 196 ? 29.742 1.495 -27.246 1.00 92.75 196 THR A CA 1
ATOM 1602 C C . THR A 1 196 ? 30.523 2.385 -28.211 1.00 92.75 196 THR A C 1
ATOM 1604 O O . THR A 1 196 ? 31.646 2.049 -28.573 1.00 92.75 196 THR A O 1
ATOM 1607 N N . ARG A 1 197 ? 29.960 3.538 -28.600 1.00 94.81 197 ARG A N 1
ATOM 1608 C CA . ARG A 1 197 ? 30.641 4.549 -29.423 1.00 94.81 197 ARG A CA 1
ATOM 1609 C C . ARG A 1 197 ? 31.621 5.425 -28.628 1.00 94.81 197 ARG A C 1
ATOM 1611 O O . ARG A 1 197 ? 32.333 6.215 -29.237 1.00 94.81 197 ARG A O 1
ATOM 1618 N N . GLY A 1 198 ? 31.654 5.321 -27.297 1.00 92.94 198 GLY A N 1
ATOM 1619 C CA . GLY A 1 198 ? 32.466 6.182 -26.431 1.00 92.94 198 GLY A CA 1
ATOM 1620 C C . GLY A 1 198 ? 31.954 7.625 -26.327 1.00 92.94 198 GLY A C 1
ATOM 1621 O O . GLY A 1 198 ? 32.668 8.499 -25.847 1.00 92.94 198 GLY A O 1
ATOM 1622 N N . GLU A 1 199 ? 30.720 7.894 -26.765 1.00 93.12 199 GLU A N 1
ATOM 1623 C CA . GLU A 1 199 ? 30.107 9.233 -26.739 1.00 93.12 199 GLU A CA 1
ATOM 1624 C C . GLU A 1 199 ? 29.624 9.626 -25.338 1.00 93.12 199 GLU A C 1
ATOM 1626 O O . GLU A 1 199 ? 29.390 10.802 -25.051 1.00 93.12 199 GLU A O 1
ATOM 1631 N N . MET A 1 200 ? 29.444 8.638 -24.462 1.00 92.19 200 MET A N 1
ATOM 1632 C CA . MET A 1 200 ? 28.996 8.832 -23.093 1.00 92.19 200 MET A CA 1
ATOM 1633 C C . MET A 1 200 ? 29.720 7.857 -22.163 1.00 92.19 200 MET A C 1
ATOM 1635 O O . MET A 1 200 ? 29.793 6.662 -22.443 1.00 92.19 200 MET A O 1
ATOM 1639 N N . GLY A 1 201 ? 30.253 8.371 -21.052 1.00 93.81 201 GLY A N 1
ATOM 1640 C CA . GLY A 1 201 ? 30.864 7.544 -20.010 1.00 93.81 201 GLY A CA 1
ATOM 1641 C C . GLY A 1 201 ? 29.827 6.695 -19.269 1.00 93.81 201 GLY A C 1
ATOM 1642 O O . GLY A 1 201 ? 28.667 7.097 -19.153 1.00 93.81 201 GLY A O 1
ATOM 1643 N N . ALA A 1 202 ? 30.261 5.545 -18.744 1.00 90.75 2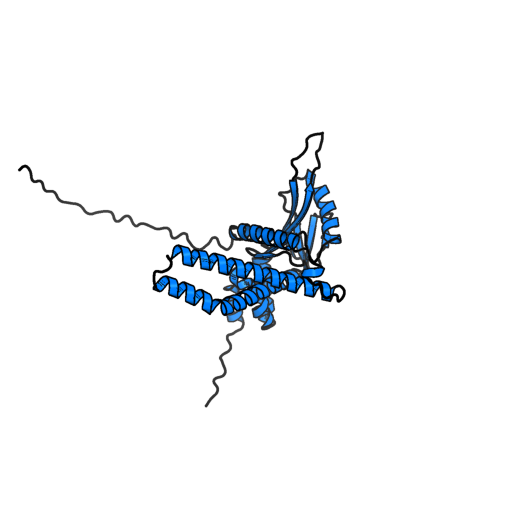02 ALA A N 1
ATOM 1644 C CA . ALA A 1 202 ? 29.405 4.571 -18.057 1.00 90.75 202 ALA A CA 1
ATOM 1645 C C . ALA A 1 202 ? 28.550 5.204 -16.945 1.00 90.75 202 ALA A C 1
ATOM 1647 O O . ALA A 1 202 ? 27.343 4.993 -16.901 1.00 90.75 202 ALA A O 1
ATOM 1648 N N . GLU A 1 203 ? 29.151 6.054 -16.109 1.00 93.69 203 GLU A N 1
ATOM 1649 C CA . GLU A 1 203 ? 28.471 6.749 -15.008 1.00 93.69 203 GLU A CA 1
ATOM 1650 C C . GLU A 1 203 ? 27.269 7.580 -15.483 1.00 93.69 203 GLU A C 1
ATOM 1652 O O . GLU A 1 203 ? 26.195 7.542 -14.882 1.00 93.69 203 GLU A O 1
ATOM 1657 N N . ARG A 1 204 ? 27.419 8.302 -16.602 1.00 91.31 204 ARG A N 1
ATOM 1658 C CA . ARG A 1 204 ? 26.349 9.145 -17.153 1.00 91.31 204 ARG A CA 1
ATOM 1659 C C . ARG A 1 204 ? 25.208 8.309 -17.724 1.00 91.31 204 ARG A C 1
ATOM 1661 O O . ARG A 1 204 ? 24.060 8.722 -17.610 1.00 91.31 204 ARG A O 1
ATOM 1668 N N . ILE A 1 205 ? 25.511 7.148 -18.306 1.00 90.50 205 ILE A N 1
ATOM 1669 C CA . ILE A 1 205 ? 24.498 6.210 -18.811 1.00 90.50 205 ILE A CA 1
ATOM 1670 C C . ILE A 1 205 ? 23.731 5.581 -17.660 1.00 90.50 205 ILE A C 1
ATOM 1672 O O . ILE A 1 205 ? 22.506 5.571 -17.699 1.00 90.50 205 ILE A O 1
ATOM 1676 N N . ILE A 1 206 ? 24.440 5.102 -16.634 1.00 89.25 206 ILE A N 1
ATOM 1677 C CA . ILE A 1 206 ? 23.826 4.509 -15.443 1.00 89.25 206 ILE A CA 1
ATOM 1678 C C . ILE A 1 206 ? 22.924 5.544 -14.769 1.00 89.25 206 ILE A C 1
ATOM 1680 O O . ILE A 1 206 ? 21.752 5.273 -14.537 1.00 89.25 206 ILE A O 1
ATOM 1684 N N . SER A 1 207 ? 23.424 6.764 -14.561 1.00 91.62 207 SER A N 1
ATOM 1685 C CA . SER A 1 207 ? 22.641 7.853 -13.968 1.00 91.62 207 SER A CA 1
ATOM 1686 C C . SER A 1 207 ? 21.407 8.202 -14.804 1.00 91.62 207 SER A C 1
ATOM 1688 O O . SER A 1 207 ? 20.315 8.340 -14.261 1.00 91.62 207 SER A O 1
ATOM 1690 N N . ALA A 1 208 ? 21.548 8.313 -16.130 1.00 90.38 208 ALA A N 1
ATOM 1691 C CA . ALA A 1 208 ? 20.422 8.599 -17.017 1.00 90.38 208 ALA A CA 1
ATOM 1692 C C . ALA A 1 208 ? 19.380 7.469 -17.017 1.00 90.38 208 ALA A C 1
ATOM 1694 O O . ALA A 1 208 ? 18.186 7.750 -16.991 1.00 90.38 208 ALA A O 1
ATOM 1695 N N . ALA A 1 209 ? 19.820 6.208 -17.011 1.00 89.94 209 ALA A N 1
ATOM 1696 C CA . ALA A 1 209 ? 18.935 5.051 -16.949 1.00 89.94 209 ALA A CA 1
ATOM 1697 C C . ALA A 1 209 ? 18.190 4.982 -15.609 1.00 89.94 209 ALA A C 1
ATOM 1699 O O . ALA A 1 209 ? 16.977 4.805 -15.608 1.00 89.94 209 ALA A O 1
ATOM 1700 N N . ILE A 1 210 ? 18.881 5.193 -14.483 1.00 90.00 210 ILE A N 1
ATOM 1701 C CA . ILE A 1 210 ? 18.270 5.213 -13.145 1.00 90.00 210 ILE A CA 1
ATOM 1702 C C . ILE A 1 210 ? 17.229 6.330 -13.039 1.00 90.00 210 ILE A C 1
ATOM 1704 O O . ILE A 1 210 ? 16.120 6.091 -12.565 1.00 90.00 210 ILE A O 1
ATOM 1708 N N . LEU A 1 211 ? 17.559 7.543 -13.497 1.00 90.38 211 LEU A N 1
ATOM 1709 C CA . LEU A 1 211 ? 16.629 8.674 -13.470 1.00 90.38 211 LEU A CA 1
ATOM 1710 C C . LEU A 1 211 ? 15.391 8.411 -14.332 1.00 90.38 211 LEU A C 1
ATOM 1712 O O . LEU A 1 211 ? 14.273 8.667 -13.885 1.00 90.38 211 LEU A O 1
ATOM 1716 N N . GLU A 1 212 ? 15.584 7.876 -15.539 1.00 90.62 212 GLU A N 1
ATOM 1717 C CA . GLU A 1 212 ? 14.481 7.569 -16.448 1.00 90.62 212 GLU A CA 1
ATOM 1718 C C . GLU A 1 212 ? 13.576 6.483 -15.854 1.00 90.62 212 GLU A C 1
ATOM 1720 O O . GLU A 1 212 ? 12.375 6.708 -15.705 1.00 90.62 212 GLU A O 1
ATOM 1725 N N . VAL A 1 213 ? 14.148 5.350 -15.424 1.00 90.56 213 VAL A N 1
ATOM 1726 C CA . VAL A 1 213 ? 13.405 4.234 -14.811 1.00 90.56 213 VAL A CA 1
ATOM 1727 C C . VAL A 1 213 ? 12.670 4.684 -13.551 1.00 90.56 213 VAL A C 1
ATOM 1729 O O . VAL A 1 213 ? 11.478 4.413 -13.410 1.00 90.56 213 VAL A O 1
ATOM 1732 N N . GLY A 1 214 ? 13.333 5.441 -12.674 1.00 89.94 214 GLY A N 1
ATOM 1733 C CA . GLY A 1 214 ? 12.711 5.971 -11.461 1.00 89.94 214 GLY A CA 1
ATOM 1734 C C . GLY A 1 214 ? 11.555 6.932 -11.755 1.00 89.94 214 GLY A C 1
ATOM 1735 O O . GLY A 1 214 ? 10.549 6.931 -11.044 1.00 89.94 214 GLY A O 1
ATOM 1736 N N . SER A 1 215 ? 11.650 7.740 -12.816 1.00 91.38 215 SER A N 1
ATOM 1737 C CA . SER A 1 215 ? 10.547 8.613 -13.237 1.00 91.38 215 SER A CA 1
ATOM 1738 C C . SER A 1 215 ? 9.366 7.821 -13.813 1.00 91.38 215 SER A C 1
ATOM 1740 O O . SER A 1 215 ? 8.214 8.104 -13.472 1.00 91.38 215 SER A O 1
ATOM 1742 N N . GLY A 1 216 ? 9.649 6.785 -14.609 1.00 94.12 216 GLY A N 1
ATOM 1743 C CA . GLY A 1 216 ? 8.654 5.879 -15.173 1.00 94.12 216 GLY A CA 1
ATOM 1744 C C . GLY A 1 216 ? 7.892 5.117 -14.096 1.00 94.12 216 GLY A C 1
ATOM 1745 O O . GLY A 1 216 ? 6.660 5.082 -14.122 1.00 94.12 216 GLY A O 1
ATOM 1746 N N . GLU A 1 217 ? 8.597 4.587 -13.093 1.00 93.00 217 GLU A N 1
ATOM 1747 C CA . GLU A 1 217 ? 7.976 3.899 -11.958 1.00 93.00 217 GLU A CA 1
ATOM 1748 C C . GLU A 1 217 ? 7.027 4.830 -11.188 1.00 93.00 217 GLU A C 1
ATOM 1750 O O . GLU A 1 217 ? 5.890 4.451 -10.895 1.00 93.00 217 GLU A O 1
ATOM 1755 N N . LYS A 1 218 ? 7.442 6.076 -10.913 1.00 93.56 218 LYS A N 1
ATOM 1756 C CA . LYS A 1 218 ? 6.588 7.073 -10.240 1.00 93.56 218 LYS A CA 1
ATOM 1757 C C . LYS A 1 218 ? 5.301 7.347 -11.019 1.00 93.56 218 LYS A C 1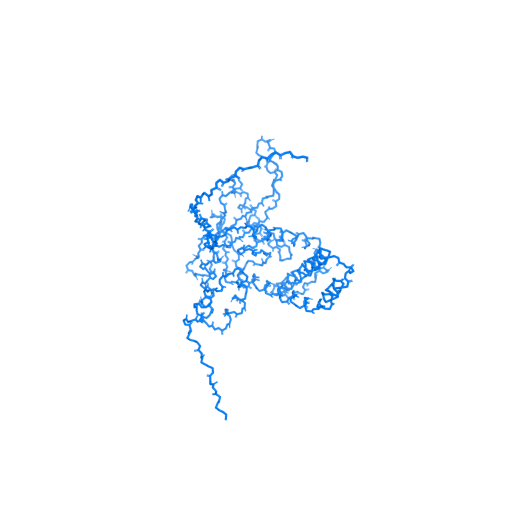
ATOM 1759 O O . LYS A 1 218 ? 4.229 7.424 -10.415 1.00 93.56 218 LYS A O 1
ATOM 1764 N N . ILE A 1 219 ? 5.387 7.465 -12.347 1.00 95.56 219 ILE A N 1
ATOM 1765 C CA . ILE A 1 219 ? 4.215 7.638 -13.219 1.00 95.56 219 ILE A CA 1
ATOM 1766 C C . ILE A 1 219 ? 3.301 6.410 -13.131 1.00 95.56 219 ILE A C 1
ATOM 1768 O O . ILE A 1 219 ? 2.102 6.559 -12.901 1.00 95.56 219 ILE A O 1
ATOM 1772 N N . CYS A 1 220 ? 3.860 5.203 -13.239 1.00 97.19 220 CYS A N 1
ATOM 1773 C CA . CYS A 1 220 ? 3.096 3.956 -13.203 1.00 97.19 220 CYS A CA 1
ATOM 1774 C C . CYS A 1 220 ? 2.384 3.745 -11.857 1.00 97.19 220 CYS A C 1
ATOM 1776 O O . CYS A 1 220 ? 1.208 3.377 -11.835 1.00 97.19 220 CYS A O 1
ATOM 1778 N N . ARG A 1 221 ? 3.053 4.039 -10.732 1.00 96.06 221 ARG A N 1
ATOM 1779 C CA . ARG A 1 221 ? 2.453 3.986 -9.387 1.00 96.06 221 ARG A CA 1
ATOM 1780 C C . ARG A 1 221 ? 1.330 5.008 -9.224 1.00 96.06 221 ARG A C 1
ATOM 1782 O O . ARG A 1 221 ? 0.254 4.655 -8.747 1.00 96.06 221 ARG A O 1
ATOM 1789 N N . ARG A 1 222 ? 1.532 6.251 -9.678 1.00 97.00 222 ARG A N 1
ATOM 1790 C CA . ARG A 1 222 ? 0.470 7.271 -9.693 1.00 97.00 222 ARG A CA 1
ATOM 1791 C C . ARG A 1 222 ? -0.740 6.794 -10.496 1.00 97.00 222 ARG A C 1
ATOM 1793 O O . ARG A 1 222 ? -1.874 6.928 -10.045 1.00 97.00 222 ARG A O 1
ATOM 1800 N N . ASP A 1 223 ? -0.518 6.226 -11.674 1.00 97.75 223 ASP A N 1
ATOM 1801 C CA . ASP A 1 223 ? -1.603 5.791 -12.549 1.00 97.75 223 ASP A CA 1
ATOM 1802 C C . ASP A 1 223 ? -2.356 4.577 -11.969 1.00 97.75 223 ASP A C 1
ATOM 1804 O O . ASP A 1 223 ? -3.588 4.522 -12.061 1.00 97.75 223 ASP A O 1
ATOM 1808 N N . ALA A 1 224 ? -1.657 3.659 -11.290 1.00 97.94 224 ALA A N 1
ATOM 1809 C CA . ALA A 1 224 ? -2.269 2.573 -10.521 1.00 97.94 224 ALA A CA 1
ATOM 1810 C C . ALA A 1 224 ? -3.137 3.105 -9.364 1.00 97.94 224 ALA A C 1
ATOM 1812 O O . ALA A 1 224 ? -4.310 2.730 -9.252 1.00 97.94 224 ALA A O 1
ATOM 1813 N N . ARG A 1 225 ? -2.614 4.058 -8.581 1.00 97.19 225 ARG A N 1
ATOM 1814 C CA . ARG A 1 225 ? -3.343 4.744 -7.503 1.00 97.19 225 ARG A CA 1
ATOM 1815 C C . ARG A 1 225 ? -4.599 5.447 -8.018 1.00 97.19 225 ARG A C 1
ATOM 1817 O O . ARG A 1 225 ? -5.694 5.266 -7.484 1.00 97.19 225 ARG A O 1
ATOM 1824 N N . ARG A 1 226 ? -4.490 6.201 -9.117 1.00 97.62 226 ARG A N 1
ATOM 1825 C CA . ARG A 1 226 ? -5.635 6.852 -9.780 1.00 97.62 226 ARG A CA 1
ATOM 1826 C C . ARG A 1 226 ? -6.665 5.828 -10.259 1.00 97.62 226 ARG A C 1
ATOM 1828 O O . ARG A 1 226 ? -7.864 6.045 -10.091 1.00 97.62 226 ARG A O 1
ATOM 1835 N N . ALA A 1 227 ? -6.233 4.704 -10.835 1.00 97.69 227 ALA A N 1
ATOM 1836 C CA . ALA A 1 227 ? -7.136 3.635 -11.262 1.00 97.69 227 ALA A CA 1
ATOM 1837 C C . ALA A 1 227 ? -7.912 3.026 -10.082 1.00 97.69 227 ALA A C 1
ATOM 1839 O O . ALA A 1 227 ? -9.125 2.813 -10.198 1.00 97.69 227 ALA A O 1
ATOM 1840 N N . ARG A 1 228 ? -7.254 2.821 -8.933 1.00 96.81 228 ARG A N 1
ATOM 1841 C CA . ARG A 1 228 ? -7.915 2.428 -7.682 1.00 96.81 228 ARG A CA 1
ATOM 1842 C C . ARG A 1 228 ? -8.968 3.451 -7.259 1.00 96.81 228 ARG A C 1
ATOM 1844 O O . ARG A 1 228 ? -10.114 3.066 -7.031 1.00 96.81 228 ARG A O 1
ATOM 1851 N N . ILE A 1 229 ? -8.604 4.730 -7.162 1.00 97.00 229 ILE A N 1
ATOM 1852 C CA . ILE A 1 229 ? -9.511 5.796 -6.702 1.00 97.00 229 ILE A CA 1
ATOM 1853 C C . ILE A 1 229 ? -10.764 5.853 -7.589 1.00 97.00 229 ILE A C 1
ATOM 1855 O O . ILE A 1 229 ? -11.888 5.836 -7.083 1.00 97.00 229 ILE A O 1
ATOM 1859 N N . ARG A 1 230 ? -10.592 5.796 -8.919 1.00 97.19 230 ARG A N 1
ATOM 1860 C CA . ARG A 1 230 ? -11.707 5.713 -9.882 1.00 97.19 230 ARG A CA 1
ATOM 1861 C C . ARG A 1 230 ? -12.638 4.542 -9.596 1.00 97.19 230 ARG A C 1
ATOM 1863 O O . ARG A 1 230 ? -13.858 4.692 -9.632 1.00 97.19 230 ARG A O 1
ATOM 1870 N N . HIS A 1 231 ? -12.070 3.369 -9.325 1.00 96.50 231 HIS A N 1
ATOM 1871 C CA . HIS A 1 231 ? -12.845 2.172 -9.006 1.00 96.50 231 HIS A CA 1
ATOM 1872 C C . HIS A 1 231 ? -13.625 2.315 -7.696 1.00 96.50 231 HIS A C 1
ATOM 1874 O O . HIS A 1 231 ? -14.767 1.863 -7.614 1.00 96.50 231 HIS A O 1
ATOM 1880 N N . GLN A 1 232 ? -13.048 2.968 -6.685 1.00 95.69 232 GLN A N 1
ATOM 1881 C CA . GLN A 1 232 ? -13.710 3.199 -5.401 1.00 95.69 232 GLN A CA 1
ATOM 1882 C C . GLN A 1 232 ? -14.881 4.177 -5.514 1.00 95.69 232 GLN A C 1
ATOM 1884 O O . GLN A 1 232 ? -15.966 3.845 -5.041 1.00 95.69 232 GLN A O 1
ATOM 1889 N N . PHE A 1 233 ? -14.715 5.314 -6.197 1.00 96.44 233 PHE A N 1
ATOM 1890 C CA . PHE A 1 233 ? -15.829 6.240 -6.451 1.00 96.44 233 PHE A CA 1
ATOM 1891 C C . PHE A 1 233 ? -16.945 5.572 -7.258 1.00 96.44 233 PHE A C 1
ATOM 1893 O O . PHE A 1 233 ? -18.113 5.632 -6.876 1.00 96.44 233 PHE A O 1
ATOM 1900 N N . ARG A 1 234 ? -16.588 4.799 -8.293 1.00 96.56 234 ARG A N 1
ATOM 1901 C CA . ARG A 1 234 ? -17.572 4.037 -9.071 1.00 96.56 234 ARG A CA 1
ATOM 1902 C C . ARG A 1 234 ? -18.370 3.057 -8.207 1.00 96.56 234 ARG A C 1
ATOM 1904 O O . ARG A 1 234 ? -19.563 2.889 -8.436 1.00 96.56 234 ARG A O 1
ATOM 1911 N N . LYS A 1 235 ? -17.733 2.400 -7.234 1.00 95.12 235 LYS A N 1
ATOM 1912 C CA . LYS A 1 235 ? -18.417 1.494 -6.299 1.00 95.12 235 LYS A CA 1
ATOM 1913 C C . LYS A 1 235 ? -19.268 2.228 -5.263 1.00 95.12 235 LYS A C 1
ATOM 1915 O O . LYS A 1 235 ? -20.315 1.705 -4.898 1.00 95.12 235 LYS A O 1
ATOM 1920 N N . LEU A 1 236 ? -18.808 3.380 -4.775 1.00 94.00 236 LEU A N 1
ATOM 1921 C CA . LEU A 1 236 ? -19.470 4.125 -3.707 1.00 94.00 236 LEU A CA 1
ATOM 1922 C C . LEU A 1 236 ? -20.765 4.786 -4.190 1.00 94.00 236 LEU A C 1
ATOM 1924 O O . LEU A 1 236 ? -21.799 4.657 -3.543 1.00 94.00 236 LEU A O 1
ATOM 1928 N N . ASP A 1 237 ? -20.706 5.495 -5.316 1.00 94.25 237 ASP A N 1
ATOM 1929 C CA . ASP A 1 237 ? -21.816 6.333 -5.787 1.00 94.25 237 ASP A CA 1
ATOM 1930 C C . ASP A 1 237 ? -21.996 6.334 -7.314 1.00 94.25 237 ASP A C 1
ATOM 1932 O O . ASP A 1 237 ? -22.832 7.064 -7.847 1.00 94.25 237 ASP A O 1
ATOM 1936 N N . GLY A 1 238 ? -21.236 5.504 -8.034 1.00 94.19 238 GLY A N 1
ATOM 1937 C CA . GLY A 1 238 ? -21.320 5.397 -9.488 1.00 94.19 238 GLY A CA 1
ATOM 1938 C C . GLY A 1 238 ? -20.639 6.534 -10.249 1.00 94.19 238 GLY A C 1
ATOM 1939 O O . GLY A 1 238 ? -20.666 6.517 -11.483 1.00 94.19 238 GLY A O 1
ATOM 1940 N N . ARG A 1 239 ? -20.009 7.504 -9.571 1.00 93.56 239 ARG A N 1
ATOM 1941 C CA . ARG A 1 239 ? -19.276 8.585 -10.240 1.00 93.56 239 ARG A CA 1
ATOM 1942 C C . ARG A 1 239 ? -18.000 8.060 -10.895 1.00 93.56 239 ARG A C 1
ATOM 1944 O O . ARG A 1 239 ? -17.312 7.181 -10.377 1.00 93.56 239 ARG A O 1
ATOM 1951 N N . ASN A 1 240 ? -17.663 8.638 -12.044 1.00 93.50 240 ASN A N 1
ATOM 1952 C CA . ASN A 1 240 ? -16.346 8.480 -12.650 1.00 93.50 240 ASN A CA 1
ATOM 1953 C C . ASN A 1 240 ? -15.474 9.639 -12.173 1.00 93.50 240 ASN A C 1
ATOM 1955 O O . ASN A 1 240 ? -15.617 10.744 -12.682 1.00 93.50 240 ASN A O 1
ATOM 1959 N N . TRP A 1 241 ? -14.615 9.373 -11.191 1.00 95.50 241 TRP A N 1
ATOM 1960 C CA . TRP A 1 241 ? -13.660 10.356 -10.687 1.00 95.50 241 TRP A CA 1
ATOM 1961 C C . TRP A 1 241 ? -12.621 10.709 -11.756 1.00 95.50 241 TRP A C 1
ATOM 1963 O O . TRP A 1 241 ? -12.013 9.816 -12.361 1.00 95.50 241 TRP A O 1
ATOM 1973 N N . ASP 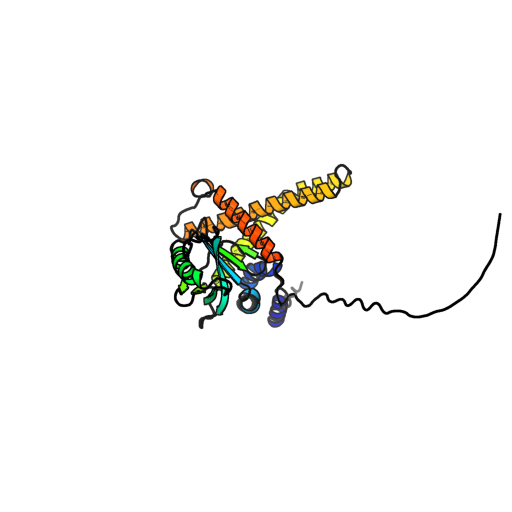A 1 242 ? -12.421 11.999 -11.983 1.00 95.06 242 ASP A N 1
ATOM 1974 C CA . ASP A 1 242 ? -11.465 12.521 -12.952 1.00 95.06 242 ASP A CA 1
ATOM 1975 C C . ASP A 1 242 ? -10.317 13.240 -12.220 1.00 95.06 242 ASP A C 1
ATOM 1977 O O . ASP A 1 242 ? -10.567 14.278 -11.610 1.00 95.06 242 ASP A O 1
ATOM 1981 N N . PRO A 1 243 ? -9.070 12.725 -12.229 1.00 91.88 243 PRO A N 1
ATOM 1982 C CA . PRO A 1 243 ? -7.966 13.317 -11.469 1.00 91.88 243 PRO A CA 1
ATOM 1983 C C . PRO A 1 243 ? -7.715 14.790 -11.796 1.00 91.88 243 PRO A C 1
ATOM 1985 O O . PRO A 1 243 ? -7.276 15.548 -10.936 1.00 91.88 243 PRO A O 1
ATOM 1988 N N . GLU A 1 244 ? -7.971 15.188 -13.037 1.00 94.00 244 GLU A N 1
ATOM 1989 C CA . GLU A 1 244 ? -7.727 16.535 -13.536 1.00 94.00 244 GLU A CA 1
ATOM 1990 C C . GLU A 1 244 ? -8.791 17.544 -13.065 1.00 94.00 244 GLU A C 1
ATOM 1992 O O . GLU A 1 244 ? -8.492 18.732 -12.947 1.00 94.00 244 GLU A O 1
ATOM 1997 N N . HIS A 1 245 ? -10.013 17.085 -12.780 1.00 94.50 245 HIS A N 1
ATOM 1998 C CA . HIS A 1 245 ? -11.129 17.926 -12.332 1.00 94.50 245 HIS A CA 1
ATOM 1999 C C . HIS A 1 245 ? -11.409 17.788 -10.828 1.00 94.50 245 HIS A C 1
ATOM 2001 O O . HIS A 1 245 ? -11.601 18.783 -10.132 1.00 94.50 245 HIS A O 1
ATOM 2007 N N . ASP A 1 246 ? -11.443 16.552 -10.332 1.00 92.81 246 ASP A N 1
ATOM 2008 C CA . ASP A 1 246 ? -11.820 16.195 -8.963 1.00 92.81 246 ASP A CA 1
ATOM 2009 C C . ASP A 1 246 ? -10.606 16.030 -8.035 1.00 92.81 246 ASP A C 1
ATOM 2011 O O . ASP A 1 246 ? -10.759 15.970 -6.813 1.00 92.81 246 ASP A O 1
ATOM 2015 N N . GLY A 1 247 ? -9.408 15.877 -8.604 1.00 91.31 247 GLY A N 1
ATOM 2016 C CA . GLY A 1 247 ? -8.170 15.666 -7.865 1.00 91.31 247 GLY A CA 1
ATOM 2017 C C . GLY A 1 247 ? -7.446 16.961 -7.502 1.00 91.31 247 GLY A C 1
ATOM 2018 O O . GLY A 1 247 ? -7.621 18.014 -8.109 1.00 91.31 247 GLY A O 1
ATOM 2019 N N . ASP A 1 248 ? -6.570 16.861 -6.505 1.00 93.69 248 ASP A N 1
ATOM 2020 C CA . ASP A 1 248 ? -5.610 17.905 -6.155 1.00 93.69 248 ASP A CA 1
ATOM 2021 C C . ASP A 1 248 ? -4.205 17.381 -6.465 1.00 93.69 248 ASP A C 1
ATOM 2023 O O . ASP A 1 248 ? -3.649 16.570 -5.721 1.00 93.69 248 ASP A O 1
ATOM 2027 N N . SER A 1 249 ? -3.642 17.816 -7.597 1.00 92.19 249 SER A N 1
ATOM 2028 C CA . SER A 1 249 ? -2.346 17.320 -8.072 1.00 92.19 249 SER A CA 1
ATOM 2029 C C . SER A 1 249 ? -1.199 17.625 -7.107 1.00 92.19 249 SER A C 1
ATOM 2031 O O . SER A 1 249 ? -0.221 16.877 -7.102 1.00 92.19 249 SER A O 1
ATOM 2033 N N . ALA A 1 250 ? -1.287 18.701 -6.316 1.00 93.50 250 ALA A N 1
ATOM 2034 C CA . ALA A 1 250 ? -0.260 19.023 -5.329 1.00 93.50 250 ALA A CA 1
ATOM 2035 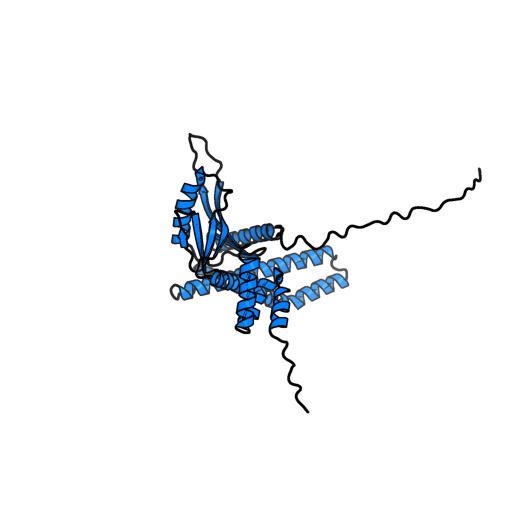C C . ALA A 1 250 ? -0.331 18.032 -4.164 1.00 93.50 250 ALA A C 1
ATOM 2037 O O . ALA A 1 250 ? 0.671 17.398 -3.843 1.00 93.50 250 ALA A O 1
ATOM 2038 N N . LYS A 1 251 ? -1.534 17.799 -3.621 1.00 93.25 251 LYS A N 1
ATOM 2039 C CA . LYS A 1 251 ? -1.733 16.804 -2.554 1.00 93.25 251 LYS A CA 1
ATOM 2040 C C . LYS A 1 251 ? -1.394 15.382 -2.994 1.00 93.25 251 LYS A C 1
ATOM 2042 O O . LYS A 1 251 ? -0.844 14.626 -2.203 1.00 93.25 251 LYS A O 1
ATOM 2047 N N . GLU A 1 252 ? -1.714 15.007 -4.233 1.00 94.81 252 GLU A N 1
ATOM 2048 C CA . GLU A 1 252 ? -1.329 13.702 -4.783 1.00 94.81 252 GLU A CA 1
ATOM 2049 C C . GLU A 1 252 ? 0.196 13.557 -4.858 1.00 94.81 252 GLU A C 1
ATOM 2051 O O . GLU A 1 252 ? 0.731 12.520 -4.470 1.00 94.81 252 GLU A O 1
ATOM 2056 N N . CYS A 1 253 ? 0.899 14.594 -5.323 1.00 93.00 253 CYS A N 1
ATOM 2057 C CA . CYS A 1 253 ? 2.359 14.601 -5.372 1.00 93.00 253 CYS A CA 1
ATOM 2058 C C . CYS A 1 253 ? 2.967 14.466 -3.967 1.00 93.00 253 CYS A C 1
ATOM 2060 O O . CYS A 1 253 ? 3.846 13.631 -3.756 1.00 93.00 253 CYS A O 1
ATOM 2062 N N . ASP A 1 254 ? 2.459 15.233 -2.999 1.00 93.44 254 ASP A N 1
ATOM 2063 C CA . ASP A 1 254 ? 2.905 15.177 -1.605 1.00 93.44 254 ASP A CA 1
ATOM 2064 C C . ASP A 1 254 ? 2.687 13.782 -0.999 1.00 93.44 254 ASP A C 1
ATOM 2066 O O . ASP A 1 254 ? 3.605 13.226 -0.394 1.00 93.44 254 ASP A O 1
ATOM 2070 N N . ALA A 1 255 ? 1.514 13.178 -1.224 1.00 93.75 255 ALA A N 1
ATOM 2071 C CA . ALA A 1 255 ? 1.200 11.830 -0.754 1.00 93.75 255 ALA A CA 1
ATOM 2072 C C . ALA A 1 255 ? 2.136 10.770 -1.359 1.00 93.75 255 ALA A C 1
ATOM 2074 O O . ALA A 1 255 ? 2.647 9.914 -0.643 1.00 93.75 255 ALA A O 1
ATOM 2075 N N . LEU A 1 256 ? 2.412 10.838 -2.665 1.00 94.62 256 LEU A N 1
ATOM 2076 C CA . LEU A 1 256 ? 3.323 9.897 -3.325 1.00 94.62 256 LEU A CA 1
ATOM 2077 C C . LEU A 1 256 ? 4.769 10.044 -2.840 1.00 94.62 256 LEU A C 1
ATOM 2079 O O . LEU A 1 256 ? 5.461 9.040 -2.676 1.00 94.62 256 LEU A O 1
ATOM 2083 N N . ASN A 1 257 ? 5.229 11.273 -2.594 1.00 94.00 257 ASN A N 1
ATOM 2084 C CA . ASN A 1 257 ? 6.562 11.513 -2.043 1.00 94.00 257 ASN A CA 1
ATOM 2085 C C . ASN A 1 257 ? 6.687 10.972 -0.615 1.00 94.00 257 ASN A C 1
ATOM 2087 O O . ASN A 1 257 ? 7.711 10.387 -0.270 1.00 94.00 257 ASN A O 1
ATOM 2091 N N . GLU A 1 258 ? 5.644 11.129 0.200 1.00 93.62 258 GLU A N 1
ATOM 2092 C CA . GLU A 1 258 ? 5.589 10.552 1.541 1.00 93.62 258 GLU A CA 1
ATOM 2093 C C . GLU A 1 258 ? 5.607 9.023 1.509 1.00 93.62 258 GLU A C 1
ATOM 2095 O O . GLU A 1 258 ? 6.417 8.416 2.204 1.00 93.62 258 GLU A O 1
ATOM 2100 N N . LEU A 1 259 ? 4.767 8.395 0.681 1.00 95.44 259 LEU A N 1
ATOM 2101 C CA . LEU A 1 259 ? 4.757 6.939 0.524 1.00 95.44 259 LEU A CA 1
ATOM 2102 C C . LEU A 1 259 ? 6.113 6.415 0.057 1.00 95.44 259 LEU A C 1
ATOM 2104 O O . LEU A 1 259 ? 6.573 5.383 0.537 1.00 95.44 259 LEU A O 1
ATOM 2108 N N . TRP A 1 260 ? 6.774 7.138 -0.848 1.00 93.38 260 TRP A N 1
ATOM 2109 C CA . TRP A 1 260 ? 8.115 6.785 -1.294 1.00 93.38 260 TRP A CA 1
ATOM 2110 C C . TRP A 1 260 ? 9.135 6.879 -0.155 1.00 93.38 260 TRP A C 1
ATOM 2112 O O . TRP A 1 260 ? 9.917 5.950 0.025 1.00 93.38 260 TRP A O 1
ATOM 2122 N N . ALA A 1 261 ? 9.099 7.944 0.651 1.00 93.94 261 ALA A N 1
ATOM 2123 C CA . ALA A 1 261 ? 9.969 8.074 1.818 1.00 93.94 261 ALA A CA 1
ATOM 2124 C C . ALA A 1 261 ? 9.729 6.944 2.834 1.00 93.94 261 ALA A C 1
ATOM 2126 O O . ALA A 1 261 ? 10.684 6.308 3.268 1.00 93.94 261 ALA A O 1
ATOM 2127 N N . LEU A 1 262 ? 8.466 6.639 3.154 1.00 94.44 262 LEU A N 1
ATOM 2128 C CA . LEU A 1 262 ? 8.106 5.519 4.031 1.00 94.44 262 LEU A CA 1
ATOM 2129 C C . LEU A 1 262 ? 8.587 4.178 3.472 1.00 94.44 262 LEU A C 1
ATOM 2131 O O . LEU A 1 262 ? 9.118 3.365 4.219 1.00 94.44 262 LEU A O 1
ATOM 2135 N N . LYS A 1 263 ? 8.462 3.964 2.159 1.00 93.75 263 LYS A N 1
ATOM 2136 C CA . LYS A 1 263 ? 8.982 2.766 1.495 1.00 93.75 263 LYS A CA 1
ATOM 2137 C C . LYS A 1 263 ? 10.503 2.654 1.627 1.00 93.75 263 LYS A C 1
ATOM 2139 O O . LYS A 1 263 ? 10.995 1.566 1.889 1.00 93.75 263 LYS A O 1
ATOM 2144 N N . GLN A 1 264 ? 11.246 3.753 1.480 1.00 91.75 264 GLN A N 1
ATOM 2145 C CA . GLN A 1 264 ? 12.701 3.746 1.686 1.00 91.75 264 GLN A CA 1
ATOM 2146 C C . GLN A 1 264 ? 13.073 3.367 3.127 1.00 91.75 264 GLN A C 1
ATOM 2148 O O . GLN A 1 264 ? 13.996 2.584 3.326 1.00 91.75 264 GLN A O 1
ATOM 2153 N N . PHE A 1 265 ? 12.334 3.863 4.124 1.00 90.94 265 PHE A N 1
ATOM 2154 C CA . PHE A 1 265 ? 12.535 3.445 5.514 1.00 90.94 265 PHE A CA 1
ATOM 2155 C C . PHE A 1 265 ? 12.212 1.959 5.714 1.00 90.94 265 PHE A C 1
ATOM 2157 O O . PHE A 1 265 ? 13.035 1.233 6.263 1.00 90.94 265 PHE A O 1
ATOM 2164 N N . ALA A 1 266 ? 11.081 1.484 5.190 1.00 91.31 266 ALA A N 1
ATOM 2165 C CA . ALA A 1 266 ? 10.680 0.079 5.276 1.00 91.31 266 ALA A CA 1
ATOM 2166 C C . ALA A 1 266 ? 11.682 -0.875 4.597 1.00 91.31 266 ALA A C 1
ATOM 2168 O O . ALA A 1 266 ? 11.864 -2.001 5.040 1.00 91.31 266 ALA A O 1
ATOM 2169 N N . GLN A 1 267 ? 12.369 -0.430 3.539 1.00 88.12 267 GLN A N 1
ATOM 2170 C CA . GLN A 1 267 ? 13.434 -1.200 2.882 1.00 88.12 267 GLN A CA 1
ATOM 2171 C C . GLN A 1 267 ? 14.691 -1.376 3.744 1.00 88.12 267 GLN A C 1
ATOM 2173 O O . GLN A 1 267 ? 15.472 -2.282 3.474 1.00 88.12 267 GLN A O 1
ATOM 2178 N N . SER A 1 268 ? 14.895 -0.520 4.748 1.00 86.62 268 SER A N 1
ATOM 2179 C CA . SER A 1 268 ? 16.016 -0.623 5.690 1.00 86.62 268 SER A CA 1
ATOM 2180 C C . SER A 1 268 ? 15.692 -1.433 6.948 1.00 86.62 268 SER A C 1
ATOM 2182 O O . SER A 1 268 ? 16.583 -1.666 7.761 1.00 86.62 268 SER A O 1
ATOM 2184 N N . GLU A 1 269 ? 14.435 -1.851 7.125 1.00 86.06 269 GLU A N 1
ATOM 2185 C CA . GLU A 1 269 ? 14.041 -2.689 8.255 1.00 86.06 269 GLU A CA 1
ATOM 2186 C C . GLU A 1 269 ? 14.552 -4.120 8.066 1.00 86.06 269 GLU A C 1
ATOM 2188 O O . GLU A 1 269 ? 14.328 -4.745 7.028 1.00 86.06 269 GLU A O 1
ATOM 2193 N N . VAL A 1 270 ? 15.227 -4.636 9.094 1.00 82.69 270 VAL A N 1
ATOM 2194 C CA . VAL A 1 270 ? 15.646 -6.038 9.178 1.00 82.69 270 VAL A CA 1
ATOM 2195 C C . VAL A 1 270 ? 14.503 -6.829 9.802 1.00 82.69 270 VAL A C 1
ATOM 2197 O O . VAL A 1 270 ? 14.031 -6.493 10.891 1.00 82.69 270 VAL A O 1
ATOM 2200 N N . PHE A 1 271 ? 14.036 -7.867 9.112 1.00 78.12 271 PHE A N 1
ATOM 2201 C CA . PHE A 1 271 ? 13.010 -8.760 9.638 1.00 78.12 271 PHE A CA 1
ATOM 2202 C C . PHE A 1 271 ? 13.654 -10.013 10.232 1.00 78.12 271 PHE A C 1
ATOM 2204 O O . PHE A 1 271 ? 14.584 -10.568 9.663 1.00 78.12 271 PHE A O 1
ATOM 2211 N N . SER A 1 272 ? 13.127 -10.497 11.358 1.00 74.19 272 SER A N 1
ATOM 2212 C CA . SER A 1 272 ? 13.717 -11.613 12.118 1.00 74.19 272 SER A CA 1
ATOM 2213 C C . SER A 1 272 ? 13.804 -12.950 11.366 1.00 74.19 272 SER A C 1
ATOM 2215 O O . SER A 1 272 ? 14.452 -13.872 11.832 1.00 74.19 272 SER A O 1
ATOM 2217 N N . ASP A 1 273 ? 13.078 -13.115 10.261 1.00 73.31 273 ASP A N 1
ATOM 2218 C CA . ASP A 1 273 ? 13.139 -14.297 9.388 1.00 73.31 273 ASP A CA 1
ATOM 2219 C C . ASP A 1 273 ? 14.160 -14.147 8.246 1.00 73.31 273 ASP A C 1
ATOM 2221 O O . ASP A 1 273 ? 14.260 -15.039 7.410 1.00 73.31 273 ASP A O 1
ATOM 2225 N N . GLU A 1 274 ? 14.890 -13.030 8.197 1.00 68.56 274 GLU A N 1
ATOM 2226 C CA . GLU A 1 274 ? 15.953 -12.739 7.227 1.00 68.56 274 GLU A CA 1
ATOM 2227 C C . GLU A 1 274 ? 17.360 -12.851 7.852 1.00 68.56 274 GLU A C 1
ATOM 2229 O O . GLU A 1 274 ? 18.348 -12.696 7.143 1.00 68.56 274 GLU A O 1
ATOM 2234 N N . GLU A 1 275 ? 17.476 -13.138 9.156 1.00 56.09 275 GLU A N 1
ATOM 2235 C CA . GLU A 1 275 ? 18.744 -13.111 9.915 1.00 56.09 275 GLU A CA 1
ATOM 2236 C C . GLU A 1 275 ? 19.684 -14.323 9.696 1.00 56.09 275 GLU A C 1
ATOM 2238 O O . GLU A 1 275 ? 20.645 -14.477 10.438 1.00 56.09 275 GLU A O 1
ATOM 2243 N N . ASP A 1 276 ? 19.476 -15.167 8.679 1.00 50.41 276 ASP A N 1
ATOM 2244 C CA . ASP A 1 276 ? 20.061 -16.526 8.653 1.00 50.41 276 ASP A CA 1
ATOM 2245 C C . ASP A 1 276 ? 21.011 -16.872 7.478 1.00 50.41 276 ASP A C 1
ATOM 2247 O O . ASP A 1 276 ? 21.273 -18.060 7.283 1.00 50.41 276 ASP A O 1
ATOM 2251 N N . SER A 1 277 ? 21.542 -15.934 6.670 1.00 50.41 277 SER A N 1
ATOM 2252 C CA . SER A 1 277 ? 22.321 -16.356 5.473 1.00 50.41 277 SER A CA 1
ATOM 2253 C C . SER A 1 277 ? 23.798 -16.013 5.332 1.00 50.41 277 SER A C 1
ATOM 2255 O O . SER A 1 277 ? 24.408 -16.668 4.495 1.00 50.41 277 SER A O 1
ATOM 2257 N N . ASP A 1 278 ? 24.420 -15.093 6.076 1.00 48.81 278 ASP A N 1
ATOM 2258 C CA . ASP A 1 278 ? 25.792 -14.676 5.712 1.00 48.81 278 ASP A CA 1
ATOM 2259 C C . ASP A 1 278 ? 26.727 -14.361 6.895 1.00 48.81 278 ASP A C 1
ATOM 2261 O O . ASP A 1 278 ? 27.475 -13.386 6.862 1.00 48.81 278 ASP A O 1
ATOM 2265 N N . GLU A 1 279 ? 26.772 -15.230 7.907 1.00 48.69 279 GLU A N 1
ATOM 2266 C CA . GLU A 1 279 ? 28.041 -15.480 8.612 1.00 48.69 279 GLU A CA 1
ATOM 2267 C C . GLU A 1 279 ? 28.821 -16.532 7.812 1.00 48.69 279 GLU A C 1
ATOM 2269 O O . GLU A 1 279 ? 28.908 -17.705 8.170 1.00 48.69 279 GLU A O 1
ATOM 2274 N N . TRP A 1 280 ? 29.379 -16.110 6.674 1.00 52.91 280 TRP A N 1
ATOM 2275 C CA . TRP A 1 280 ? 30.613 -16.729 6.201 1.00 52.91 280 TRP A CA 1
ATOM 2276 C C . TRP A 1 280 ? 31.684 -16.270 7.186 1.00 52.91 280 TRP A C 1
ATOM 2278 O O . TRP A 1 280 ? 32.289 -15.214 7.014 1.00 52.91 280 TRP A O 1
ATOM 2288 N N . GLU A 1 281 ? 31.822 -17.005 8.290 1.00 47.69 281 GLU A N 1
ATOM 2289 C CA . GLU A 1 281 ? 33.042 -16.982 9.082 1.00 47.69 281 GLU A CA 1
ATOM 2290 C C . GLU A 1 281 ? 34.164 -17.348 8.105 1.00 47.69 281 GLU A C 1
ATOM 2292 O O . GLU A 1 281 ? 34.322 -18.508 7.723 1.00 47.69 281 GLU A O 1
ATOM 2297 N N . ASP A 1 282 ? 34.877 -16.331 7.619 1.00 48.53 282 ASP A N 1
ATOM 2298 C CA . ASP A 1 282 ? 36.193 -16.491 7.020 1.00 48.53 282 ASP A CA 1
ATOM 2299 C C . ASP A 1 282 ? 37.087 -17.075 8.130 1.00 48.53 282 ASP A C 1
ATOM 2301 O O . ASP A 1 282 ? 37.767 -16.355 8.864 1.00 48.53 282 ASP A O 1
ATOM 2305 N N . GLU A 1 283 ? 37.016 -18.396 8.324 1.00 49.44 283 GLU A N 1
ATOM 2306 C CA . GLU A 1 283 ? 38.060 -19.176 8.977 1.00 49.44 283 GLU A CA 1
ATOM 2307 C C . GLU A 1 283 ? 39.282 -19.096 8.054 1.00 49.44 283 GLU A C 1
ATOM 2309 O O . GLU A 1 283 ? 39.556 -19.990 7.252 1.00 49.44 283 GLU A O 1
ATOM 2314 N N . ASP A 1 284 ? 39.986 -17.966 8.127 1.00 52.41 284 ASP A N 1
ATOM 2315 C CA . ASP A 1 284 ? 41.367 -17.853 7.690 1.00 52.41 284 ASP A CA 1
ATOM 2316 C C . ASP A 1 284 ? 42.166 -18.870 8.522 1.00 52.41 284 ASP A C 1
ATOM 2318 O O . ASP A 1 284 ? 42.606 -18.592 9.640 1.00 52.41 284 ASP A O 1
ATOM 2322 N N . GLU A 1 285 ? 42.287 -20.089 7.991 1.00 54.66 285 GLU A N 1
ATOM 2323 C CA . GLU A 1 285 ? 43.252 -21.091 8.427 1.00 54.66 285 GLU A CA 1
ATOM 2324 C C . GLU A 1 285 ? 44.645 -20.444 8.351 1.00 54.66 285 GLU A C 1
ATOM 2326 O O . GLU A 1 285 ? 45.234 -20.273 7.280 1.00 54.66 285 GLU A O 1
ATOM 2331 N N . GLU A 1 286 ? 45.144 -20.021 9.515 1.00 50.59 286 GLU A N 1
ATOM 2332 C CA . GLU A 1 286 ? 46.537 -19.662 9.751 1.00 50.59 286 GLU A CA 1
ATOM 2333 C C . GLU A 1 286 ? 47.420 -20.879 9.425 1.00 50.59 286 GLU A C 1
ATOM 2335 O O . GLU A 1 286 ? 47.705 -21.712 10.284 1.00 50.59 286 GLU A O 1
ATOM 2340 N N . ASP A 1 287 ? 47.863 -20.984 8.171 1.00 54.56 287 ASP A N 1
ATOM 2341 C CA . ASP A 1 287 ? 48.963 -21.869 7.788 1.00 54.56 287 ASP A CA 1
ATOM 2342 C C . ASP A 1 287 ? 50.277 -21.288 8.341 1.00 54.56 287 ASP A C 1
ATOM 2344 O O . ASP A 1 287 ? 50.992 -20.498 7.713 1.00 54.56 287 ASP A O 1
ATOM 2348 N N . GLU A 1 288 ? 50.556 -21.684 9.581 1.00 51.81 288 GLU A N 1
ATOM 2349 C CA . GLU A 1 288 ? 51.868 -21.679 10.211 1.00 51.81 288 GLU A CA 1
ATOM 2350 C C . GLU A 1 288 ? 52.887 -22.523 9.410 1.00 51.81 288 GLU A C 1
ATOM 2352 O O . GLU A 1 288 ? 52.601 -23.623 8.943 1.00 51.81 288 GLU A O 1
ATOM 2357 N N . GLU A 1 289 ? 54.120 -22.005 9.372 1.00 49.94 289 GLU A N 1
ATOM 2358 C CA . GLU A 1 289 ? 55.394 -22.702 9.121 1.00 49.94 289 GLU A CA 1
ATOM 2359 C C . GLU A 1 289 ? 55.751 -23.103 7.670 1.00 49.94 289 GLU A C 1
ATOM 2361 O O . GLU A 1 289 ? 55.306 -24.112 7.132 1.00 49.94 289 GLU A O 1
ATOM 2366 N N . ASN A 1 290 ? 56.775 -22.448 7.098 1.00 43.09 290 ASN A N 1
ATOM 2367 C CA . ASN A 1 290 ? 58.123 -23.014 7.251 1.00 43.09 290 ASN A CA 1
ATOM 2368 C C . ASN A 1 290 ? 59.268 -22.027 6.958 1.00 43.09 290 ASN A C 1
ATOM 2370 O O . ASN A 1 290 ? 59.174 -21.109 6.147 1.00 43.09 290 ASN A O 1
ATOM 2374 N N . GLU A 1 291 ? 60.339 -22.303 7.683 1.00 50.72 291 GLU A N 1
ATOM 2375 C CA . GLU A 1 291 ? 61.612 -21.641 7.898 1.00 50.72 291 GLU A CA 1
ATOM 2376 C C . GLU A 1 291 ? 62.550 -21.533 6.674 1.00 50.72 291 GLU A C 1
ATOM 2378 O O . GLU A 1 291 ? 62.454 -22.305 5.722 1.00 50.72 291 GLU A O 1
ATOM 2383 N N . THR A 1 292 ? 63.517 -20.610 6.838 1.00 46.22 292 THR A N 1
ATOM 2384 C CA . THR A 1 292 ? 64.928 -20.638 6.373 1.00 46.22 292 THR A CA 1
ATOM 2385 C C . THR A 1 292 ? 65.229 -20.467 4.870 1.00 46.22 292 THR A C 1
ATOM 2387 O O . THR A 1 292 ? 64.483 -20.880 3.997 1.00 46.22 292 THR A O 1
ATOM 2390 N N . ASP A 1 293 ? 66.294 -19.792 4.431 1.00 45.69 293 ASP A N 1
ATOM 2391 C CA . ASP A 1 293 ? 67.604 -19.545 5.034 1.00 45.69 293 ASP A CA 1
ATOM 2392 C C . ASP A 1 293 ? 68.239 -18.236 4.523 1.00 45.69 293 ASP A C 1
ATOM 2394 O O . ASP A 1 293 ? 67.886 -17.685 3.479 1.00 45.69 293 ASP A O 1
ATOM 2398 N N . GLU A 1 294 ? 69.211 -17.799 5.314 1.00 53.50 294 GLU A N 1
ATOM 2399 C CA . GLU A 1 294 ? 70.257 -16.802 5.100 1.00 53.50 294 GLU A CA 1
ATOM 2400 C C . GLU A 1 294 ? 70.846 -16.776 3.668 1.00 53.50 294 GLU A C 1
ATOM 2402 O O . GLU A 1 294 ? 71.049 -17.811 3.044 1.00 53.50 294 GLU A O 1
ATOM 2407 N N . GLU A 1 295 ? 71.215 -15.597 3.152 1.00 48.97 295 GLU A N 1
ATOM 2408 C CA . GLU A 1 295 ? 72.640 -15.246 3.072 1.00 48.97 295 GLU A CA 1
ATOM 2409 C C . GLU A 1 295 ? 72.910 -13.805 2.598 1.00 48.97 295 GLU A C 1
ATOM 2411 O O . GLU A 1 295 ? 72.166 -13.147 1.872 1.00 48.97 295 GLU A O 1
ATOM 2416 N N . GLU A 1 296 ? 74.031 -13.353 3.130 1.00 52.88 296 GLU A N 1
ATOM 2417 C CA . GLU A 1 296 ? 74.692 -12.064 3.199 1.00 52.88 296 GLU A CA 1
ATOM 2418 C C . GLU A 1 296 ? 75.566 -11.811 1.950 1.00 52.88 296 GLU A C 1
ATOM 2420 O O . GLU A 1 296 ? 76.219 -12.733 1.477 1.00 52.88 296 GLU A O 1
ATOM 2425 N N . SER A 1 297 ? 75.630 -10.577 1.424 1.00 55.88 297 SER A N 1
ATOM 2426 C CA . SER A 1 297 ? 76.755 -10.057 0.601 1.00 55.88 297 SER A CA 1
ATOM 2427 C C . SER A 1 297 ? 76.487 -8.577 0.252 1.00 55.88 297 SER A C 1
ATOM 2429 O O . SER A 1 297 ? 75.569 -8.275 -0.503 1.00 55.88 297 SER A O 1
ATOM 2431 N N . THR A 1 298 ? 77.002 -7.615 1.027 1.00 59.66 298 THR A N 1
ATOM 2432 C CA . THR A 1 298 ? 78.280 -6.867 0.884 1.00 59.66 298 THR A CA 1
ATOM 2433 C C . THR A 1 298 ? 78.401 -5.947 -0.341 1.00 59.66 298 THR A C 1
ATOM 2435 O O . THR A 1 298 ? 78.557 -6.425 -1.458 1.00 59.66 298 THR A O 1
ATOM 2438 N N . ASP A 1 299 ? 78.434 -4.648 -0.025 1.00 54.72 299 ASP A N 1
ATOM 2439 C CA . ASP A 1 299 ? 79.331 -3.575 -0.494 1.00 54.72 299 ASP A CA 1
ATOM 2440 C C . ASP A 1 299 ? 79.468 -3.171 -1.978 1.00 54.72 299 ASP A C 1
ATOM 2442 O O . ASP A 1 299 ? 79.770 -3.965 -2.862 1.00 54.72 299 ASP A O 1
ATOM 2446 N N . ASP A 1 300 ? 79.350 -1.843 -2.136 1.00 54.97 300 ASP A N 1
ATOM 2447 C CA . ASP A 1 300 ? 80.146 -0.895 -2.936 1.00 54.97 300 ASP A CA 1
ATOM 2448 C C . ASP A 1 300 ? 80.402 -1.145 -4.437 1.00 54.97 300 ASP A C 1
ATOM 2450 O O . ASP A 1 300 ? 81.203 -1.992 -4.824 1.00 54.97 300 ASP A O 1
ATOM 2454 N N . GLU A 1 301 ? 79.837 -0.257 -5.274 1.00 51.97 301 GLU A N 1
ATOM 2455 C CA . GLU A 1 301 ? 80.575 0.745 -6.087 1.00 51.97 301 GLU A CA 1
ATOM 2456 C C . GLU A 1 301 ? 79.637 1.813 -6.689 1.00 51.97 301 GLU A C 1
ATOM 2458 O O . GLU A 1 301 ? 78.538 1.462 -7.181 1.00 51.97 301 GLU A O 1
#